Protein AF-A0A261EX40-F1 (afdb_monomer)

Radius of gyration: 42.0 Å; Cα contacts (8 Å, |Δi|>4): 299; chains: 1; bounding box: 63×67×168 Å

InterPro domains:
  IPR013783 Immunoglobulin-like fold [G3DSA:2.60.40.10] (39-157)
  IPR041033 SpaA-like, prealbumin fold domain subgroup 1 [PF17802] (41-146)

Nearest PDB structures (foldseek):
  8bdw-assembly1_H-2  TM=7.034E-01  e=6.581E-06  Lactiplantibacillus plantarum
  5z24-assembly2_B  TM=6.376E-01  e=1.831E-04  Lacticaseibacillus rhamnosus GG
  5yu5-assembly1_A  TM=6.292E-01  e=4.266E-04  Lacticaseibacillus rhamnosus GG
  5yxo-assembly1_A  TM=6.710E-01  e=9.392E-04  Lacticaseibacillus rhamnosus GG
  5z0z-assembly1_A  TM=6.394E-01  e=8.877E-04  Lacticaseibacillus rhamnosus GG

Secondary structure (DSSP, 8-state):
------------PPPPPP----------TT---------EEEEEEEEEETTT--B----EEEEEEE-SSTTPPPEEEEEEP--SSS-----SSEEEPS--STTEEEEEEEESEEEEEEEEEPPTTB------EEEEEBTTB-EEEEEEEEE-B-------------HHHHHHHHHHHHHHHHHHHHHHHHTT-

Sequence (193 aa):
MQSTALMLCISRMRRAAPFAASDGYKHDSDVNVIVDARILGTVSWQKVDAASADPLGGSEWALTYTPDSTGAASVTYTVSDADGTATCTASAEVLCDEDNTKGSFKLTGLQGGAYTLVESKAPDGYVIDKTPHAFTISAAHQTIVVGSIDNEKAVTALPLTGSAWTPRNVALLGLGLLGVSIVRFAMRHRRRR

pLDDT: mean 80.2, std 18.37, range [37.94, 98.31]

Structure (mmCIF, N/CA/C/O backbone):
data_AF-A0A261EX40-F1
#
_entry.id   AF-A0A261EX40-F1
#
loop_
_atom_site.group_PDB
_atom_site.id
_atom_site.type_symbol
_atom_site.label_atom_id
_atom_site.label_alt_id
_atom_site.label_comp_id
_atom_site.label_asym_id
_atom_site.label_entity_id
_atom_site.label_seq_id
_atom_site.pdbx_PDB_ins_code
_atom_site.Cartn_x
_atom_site.Cartn_y
_atom_site.Cartn_z
_atom_site.occupancy
_atom_site.B_iso_or_equiv
_atom_site.auth_seq_id
_atom_site.auth_comp_id
_atom_site.auth_asym_id
_atom_site.auth_atom_id
_atom_site.pdbx_PDB_model_num
ATOM 1 N N . MET A 1 1 ? -32.843 54.332 86.937 1.00 39.16 1 MET A N 1
ATOM 2 C CA . MET A 1 1 ? -33.366 52.996 86.589 1.00 39.16 1 MET A CA 1
ATOM 3 C C . MET A 1 1 ? -32.179 52.150 86.157 1.00 39.16 1 MET A C 1
ATOM 5 O O . MET A 1 1 ? -31.366 52.623 85.379 1.00 39.16 1 MET A O 1
ATOM 9 N N . GLN A 1 2 ? -32.037 51.006 86.824 1.00 37.94 2 GLN A N 1
ATOM 10 C CA . GLN A 1 2 ? -31.018 49.946 86.715 1.00 37.94 2 GLN A CA 1
ATOM 11 C C . GLN A 1 2 ? -30.714 49.547 85.255 1.00 37.94 2 GLN A C 1
ATOM 13 O O . GLN A 1 2 ? -31.569 49.743 84.404 1.00 37.94 2 GLN A O 1
ATOM 18 N N . SER A 1 3 ? -29.625 48.889 84.860 1.00 40.75 3 SER A N 1
ATOM 19 C CA . SER A 1 3 ? -28.363 48.400 85.439 1.00 40.75 3 SER A CA 1
ATOM 20 C C . SER A 1 3 ? -27.766 47.496 84.334 1.00 40.75 3 SER A C 1
ATOM 22 O O . SER A 1 3 ? -28.559 46.829 83.686 1.00 40.75 3 SER A O 1
ATOM 24 N N . THR A 1 4 ? -26.431 47.494 84.157 1.00 45.50 4 THR A N 1
ATOM 25 C CA . THR A 1 4 ? -25.521 46.367 83.770 1.00 45.50 4 THR A CA 1
ATOM 26 C C . THR A 1 4 ? -25.902 45.372 82.640 1.00 45.50 4 THR A C 1
ATOM 28 O O . THR A 1 4 ? -27.051 45.039 82.431 1.00 45.50 4 THR A O 1
ATOM 31 N N . ALA A 1 5 ? -25.016 44.699 81.900 1.00 47.47 5 ALA A N 1
ATOM 32 C CA . ALA A 1 5 ? -23.578 44.688 81.616 1.00 47.47 5 ALA A CA 1
ATOM 33 C C . ALA A 1 5 ? -23.330 43.487 80.654 1.00 47.47 5 ALA A C 1
ATOM 35 O O . ALA A 1 5 ? -24.242 42.691 80.440 1.00 47.47 5 ALA A O 1
ATOM 36 N N . LEU A 1 6 ? -22.069 43.299 80.222 1.00 40.66 6 LEU A N 1
ATOM 37 C CA . LEU A 1 6 ? -21.478 42.037 79.717 1.00 40.66 6 LEU A CA 1
ATOM 38 C C . LEU A 1 6 ? -21.963 41.548 78.328 1.00 40.66 6 LEU A C 1
ATOM 40 O O . LEU A 1 6 ? -23.103 41.733 77.947 1.00 40.66 6 LEU A O 1
ATOM 44 N N . MET A 1 7 ? -21.202 40.838 77.495 1.00 42.03 7 MET A N 1
ATOM 45 C CA . MET A 1 7 ? -19.806 40.397 77.459 1.00 42.03 7 MET A CA 1
ATOM 46 C C . MET A 1 7 ? -19.613 39.760 76.078 1.00 42.03 7 MET A C 1
ATOM 48 O O . MET A 1 7 ? -20.493 39.061 75.578 1.00 42.03 7 MET A O 1
ATOM 52 N N . LEU A 1 8 ? -18.450 39.989 75.480 1.00 46.16 8 L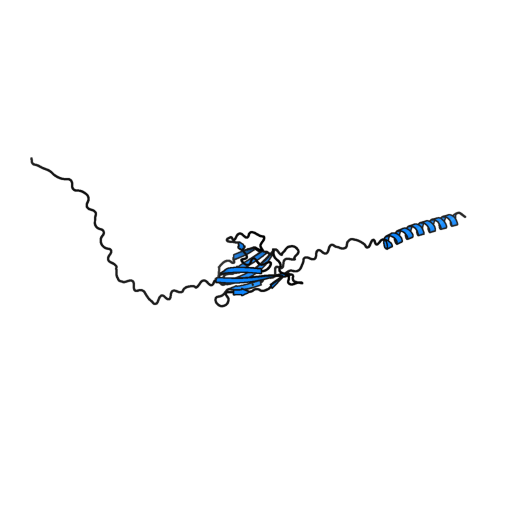EU A N 1
ATOM 53 C CA . LEU A 1 8 ? -17.939 39.293 74.303 1.00 46.16 8 LEU A CA 1
ATOM 54 C C . LEU A 1 8 ? -17.976 37.763 74.505 1.00 46.16 8 LEU A C 1
ATOM 56 O O . LEU A 1 8 ? -17.485 37.281 75.524 1.00 46.16 8 LEU A O 1
ATOM 60 N N . CYS A 1 9 ? -18.437 36.989 73.517 1.00 39.50 9 CYS A N 1
ATOM 61 C CA . CYS A 1 9 ? -17.975 35.609 73.369 1.00 39.50 9 CYS A CA 1
ATOM 62 C C . CYS A 1 9 ? -17.922 35.180 71.899 1.00 39.50 9 CYS A C 1
ATOM 64 O O . CYS A 1 9 ? -18.825 35.421 71.101 1.00 39.50 9 CYS A O 1
ATOM 66 N N . ILE A 1 10 ? -16.783 34.584 71.579 1.00 44.34 10 ILE A N 1
ATOM 67 C CA . ILE A 1 10 ? -16.222 34.292 70.269 1.00 44.34 10 ILE A CA 1
ATOM 68 C C . ILE A 1 10 ? -16.838 33.015 69.682 1.00 44.34 10 ILE A C 1
ATOM 70 O O . ILE A 1 10 ? -17.029 32.021 70.376 1.00 44.34 10 ILE A O 1
ATOM 74 N N . SER A 1 11 ? -17.109 33.083 68.376 1.00 49.41 11 SER A N 1
ATOM 75 C CA . SER A 1 11 ? -17.049 32.019 67.364 1.00 49.41 11 SER A CA 1
ATOM 76 C C . SER A 1 11 ? -17.061 30.564 67.864 1.00 49.41 11 SER A C 1
ATOM 78 O O . SER A 1 11 ? -16.050 30.029 68.320 1.00 49.41 11 SER A O 1
ATOM 80 N N . ARG A 1 12 ? -18.195 29.875 67.674 1.00 50.09 12 ARG A N 1
ATOM 81 C CA . ARG A 1 12 ? -18.290 28.411 67.773 1.00 50.09 12 ARG A CA 1
ATOM 82 C C . ARG A 1 12 ? -18.567 27.837 66.384 1.00 50.09 12 ARG A C 1
ATOM 84 O O . ARG A 1 12 ? -19.665 27.982 65.851 1.00 50.09 12 ARG A O 1
ATOM 91 N N . MET A 1 13 ? -17.553 27.187 65.811 1.00 45.94 13 MET A N 1
ATOM 92 C CA . MET A 1 13 ? -17.661 26.328 64.629 1.00 45.94 13 MET A CA 1
ATOM 93 C C . MET A 1 13 ? -18.819 25.339 64.808 1.00 45.94 13 MET A C 1
ATOM 95 O O . MET A 1 13 ? -18.854 24.573 65.775 1.00 45.94 13 MET A O 1
ATOM 99 N N . ARG A 1 14 ? -19.774 25.341 63.872 1.00 53.66 14 ARG A N 1
ATOM 100 C CA . ARG A 1 14 ? -20.779 24.278 63.783 1.00 53.66 14 ARG A CA 1
ATOM 101 C C . ARG A 1 14 ? -20.078 23.011 63.292 1.00 53.66 14 ARG A C 1
ATOM 103 O O . ARG A 1 14 ? -19.552 22.984 62.185 1.00 53.66 14 ARG A O 1
ATOM 110 N N . ARG A 1 15 ? -20.060 21.979 64.140 1.00 49.78 15 ARG A N 1
ATOM 111 C CA . ARG A 1 15 ? -19.696 20.604 63.774 1.00 49.78 15 ARG A CA 1
ATOM 112 C C . ARG A 1 15 ? -20.503 20.175 62.547 1.00 49.78 15 ARG A C 1
ATOM 114 O O . ARG A 1 15 ? -21.730 20.253 62.576 1.00 49.78 15 ARG A O 1
ATOM 121 N N . ALA A 1 16 ? -19.818 19.692 61.514 1.00 48.28 16 ALA A N 1
ATOM 122 C CA . ALA A 1 16 ? -20.430 18.875 60.477 1.00 48.28 16 ALA A CA 1
ATOM 123 C C . ALA A 1 16 ? -20.985 17.595 61.123 1.00 48.28 16 ALA A C 1
ATOM 125 O O . ALA A 1 16 ? -20.314 16.967 61.946 1.00 48.28 16 ALA A O 1
ATOM 126 N N . ALA A 1 17 ? -22.224 17.244 60.788 1.00 53.12 17 ALA A N 1
ATOM 127 C CA . ALA A 1 17 ? -22.795 15.952 61.138 1.00 53.12 17 ALA A CA 1
ATOM 128 C C . ALA A 1 17 ? -22.014 14.835 60.415 1.00 53.12 17 ALA A C 1
ATOM 130 O O . ALA A 1 17 ? -21.597 15.044 59.273 1.00 53.12 17 ALA A O 1
ATOM 131 N N . PRO A 1 18 ? -21.811 13.659 61.032 1.00 46.03 18 PRO A N 1
ATOM 132 C CA . PRO A 1 18 ? -21.286 12.510 60.311 1.00 46.03 18 PRO A CA 1
ATOM 133 C C . PRO A 1 18 ? -22.301 12.090 59.241 1.00 46.03 18 PRO A C 1
ATOM 135 O O . PRO A 1 18 ? -23.465 11.828 59.544 1.00 46.03 18 PRO A O 1
ATOM 138 N N . PHE A 1 19 ? -21.858 12.057 57.984 1.00 49.19 19 PHE A N 1
ATOM 139 C 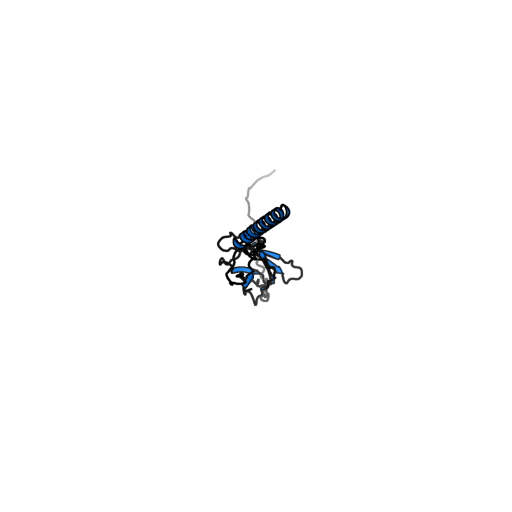CA . PHE A 1 19 ? -22.581 11.437 56.879 1.00 49.19 19 PHE A CA 1
ATOM 140 C C . PHE A 1 19 ? -22.704 9.944 57.197 1.00 49.19 19 PHE A C 1
ATOM 142 O O . PHE A 1 19 ? -21.734 9.195 57.099 1.00 49.19 19 PHE A O 1
ATOM 149 N N . ALA A 1 20 ? -23.877 9.537 57.678 1.00 44.97 20 ALA A N 1
ATOM 150 C 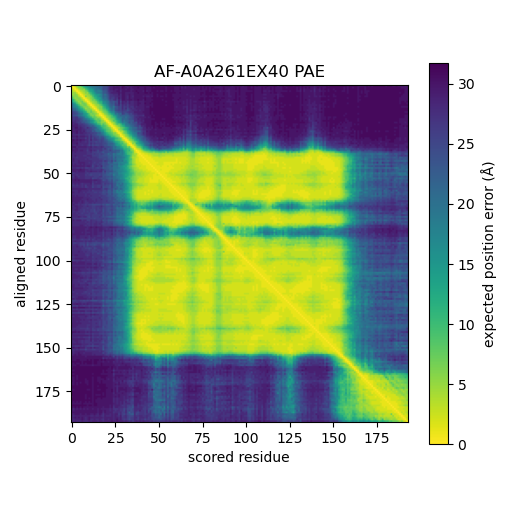CA . ALA A 1 20 ? -24.203 8.137 57.872 1.00 44.97 20 ALA A CA 1
ATOM 151 C C . ALA A 1 20 ? -24.180 7.455 56.501 1.00 44.97 20 ALA A C 1
ATOM 153 O O . ALA A 1 20 ? -24.949 7.817 55.609 1.00 44.97 20 ALA A O 1
ATOM 154 N N . ALA A 1 21 ? -23.270 6.496 56.336 1.00 47.22 21 ALA A N 1
ATOM 155 C CA . ALA A 1 21 ? -23.259 5.599 55.195 1.00 47.22 21 ALA A CA 1
ATOM 156 C C . ALA A 1 21 ? -24.625 4.905 55.126 1.00 47.22 21 ALA A C 1
ATOM 158 O O . ALA A 1 21 ? -24.992 4.154 56.030 1.00 47.22 21 ALA A O 1
ATOM 159 N N . SER A 1 22 ? -25.397 5.202 54.080 1.00 51.50 22 SER A N 1
ATOM 160 C CA . SER A 1 22 ? -26.559 4.387 53.746 1.00 51.50 22 SER A CA 1
ATOM 161 C C . SER A 1 22 ? -26.036 3.099 53.125 1.00 51.50 22 SER A C 1
ATOM 163 O O . SER A 1 22 ? -25.620 3.045 51.970 1.00 51.50 22 SER A O 1
ATOM 165 N N . ASP A 1 23 ? -25.971 2.085 53.974 1.00 53.97 23 ASP A N 1
ATOM 166 C CA . ASP A 1 23 ? -25.733 0.701 53.611 1.00 53.97 23 ASP A CA 1
ATOM 167 C C . ASP A 1 23 ? -26.907 0.237 52.738 1.00 53.97 23 ASP A C 1
ATOM 169 O O . ASP A 1 23 ? -28.062 0.250 53.175 1.00 53.97 23 ASP A O 1
ATOM 173 N N . GLY A 1 24 ? -26.645 -0.068 51.464 1.00 51.69 24 GLY A N 1
ATOM 174 C CA . GLY A 1 24 ? -27.722 -0.463 50.555 1.00 51.69 24 GLY A CA 1
ATOM 175 C C . GLY A 1 24 ? -27.460 -0.448 49.051 1.00 51.69 24 GLY A C 1
ATOM 176 O O . GLY A 1 24 ? -28.380 -0.812 48.314 1.00 51.69 24 GLY A O 1
ATOM 177 N N . TYR A 1 25 ? -26.267 -0.095 48.554 1.00 44.47 25 TYR A N 1
ATOM 178 C CA . TYR A 1 25 ? -25.948 -0.384 47.150 1.00 44.47 25 TYR A CA 1
ATOM 179 C C . TYR A 1 25 ? -25.602 -1.867 47.026 1.00 44.47 25 TYR A C 1
ATOM 181 O O . TYR A 1 25 ? -24.478 -2.291 47.287 1.00 44.47 25 TYR A O 1
ATOM 189 N N . LYS A 1 26 ? -26.614 -2.672 46.687 1.00 47.06 26 LYS A N 1
ATOM 190 C CA . LYS A 1 26 ? -26.405 -4.054 46.264 1.00 47.06 26 LYS A CA 1
ATOM 191 C C . LYS A 1 26 ? -25.498 -3.992 45.043 1.00 47.06 26 LYS A C 1
ATOM 193 O O . LYS A 1 26 ? -25.906 -3.467 44.010 1.00 47.06 26 LYS A O 1
ATOM 198 N N . HIS A 1 27 ? -24.271 -4.479 45.189 1.00 48.50 27 HIS A N 1
ATOM 199 C CA . HIS A 1 27 ? -23.440 -4.803 44.045 1.00 48.50 27 HIS A CA 1
ATOM 200 C C . HIS A 1 27 ? -24.176 -5.940 43.342 1.00 48.50 27 HIS A C 1
ATOM 202 O O . HIS A 1 27 ? -24.123 -7.085 43.784 1.00 48.50 27 HIS A O 1
ATOM 208 N N . ASP A 1 28 ? -24.975 -5.590 42.340 1.00 58.94 28 ASP A N 1
ATOM 209 C CA . ASP A 1 28 ? -25.527 -6.567 41.424 1.00 58.94 28 ASP A CA 1
ATOM 210 C C . ASP A 1 28 ? -24.326 -7.199 40.718 1.00 58.94 28 ASP A C 1
ATOM 212 O O . ASP A 1 28 ? -23.679 -6.587 39.865 1.00 58.94 28 ASP A O 1
ATOM 216 N N . SER A 1 29 ? -23.929 -8.376 41.197 1.00 57.72 29 SER A N 1
ATOM 217 C CA . SER A 1 29 ? -22.836 -9.173 40.645 1.00 57.72 29 SER A CA 1
ATOM 218 C C . SER A 1 29 ? -23.178 -9.742 39.266 1.00 57.72 29 SER A C 1
ATOM 220 O O . SER A 1 29 ? -22.326 -10.387 38.662 1.00 57.72 29 SER A O 1
ATOM 222 N N . ASP A 1 30 ? -24.380 -9.453 38.759 1.00 58.91 30 ASP A N 1
ATOM 223 C CA . ASP A 1 30 ? -24.860 -9.875 37.449 1.00 58.91 30 ASP A CA 1
ATOM 224 C C . ASP A 1 30 ? -24.764 -8.752 36.400 1.00 58.91 30 ASP A C 1
ATOM 226 O O . ASP A 1 30 ? -25.222 -8.913 35.265 1.00 58.91 30 ASP A O 1
ATOM 230 N N . VAL A 1 31 ? -24.094 -7.630 36.709 1.00 58.19 31 VAL A N 1
ATOM 231 C CA . VAL A 1 31 ? -23.588 -6.744 35.653 1.00 58.19 31 VAL A CA 1
ATOM 232 C C . VAL A 1 31 ? -22.392 -7.435 35.018 1.00 58.19 31 VAL A C 1
ATOM 234 O O . VAL A 1 31 ? -21.236 -7.222 35.388 1.00 58.19 31 VAL A O 1
ATOM 237 N N . ASN A 1 32 ? -22.687 -8.278 34.034 1.00 51.00 32 ASN A N 1
ATOM 238 C CA . ASN A 1 32 ? -21.718 -8.702 33.047 1.00 51.00 32 ASN A CA 1
ATOM 239 C C . ASN A 1 32 ? -21.240 -7.415 32.366 1.00 51.00 32 ASN A C 1
ATOM 241 O O . ASN A 1 32 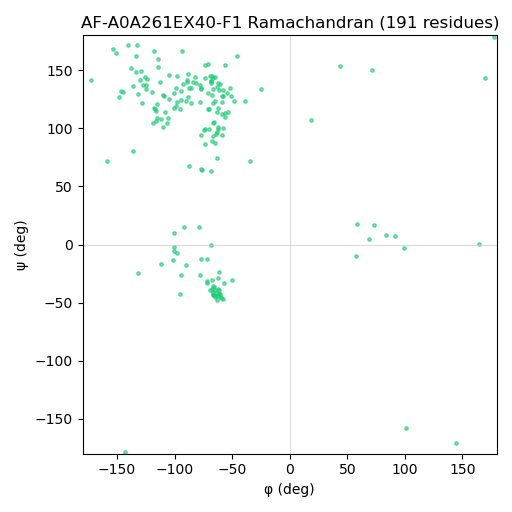? -21.922 -6.876 31.494 1.00 51.00 32 ASN A O 1
ATOM 245 N N . VAL A 1 33 ? -20.131 -6.847 32.848 1.00 53.53 33 VAL A N 1
ATOM 246 C CA . VAL A 1 33 ? -19.466 -5.726 32.194 1.00 53.53 33 VAL A CA 1
ATOM 247 C C . VAL A 1 33 ? -19.141 -6.240 30.803 1.00 53.53 33 VAL A C 1
ATOM 249 O O . VAL A 1 33 ? -18.209 -7.024 30.629 1.00 53.53 33 VAL A O 1
ATOM 252 N N . ILE A 1 34 ? -19.955 -5.861 29.819 1.00 50.59 34 ILE A N 1
ATOM 253 C CA . ILE A 1 34 ? -19.634 -6.071 28.418 1.00 50.59 34 ILE A CA 1
ATOM 254 C C . ILE A 1 34 ? -18.443 -5.151 28.183 1.00 50.59 34 ILE A C 1
ATOM 256 O O . ILE A 1 34 ? -18.589 -3.966 27.894 1.00 50.59 34 ILE A O 1
ATOM 260 N N . VAL A 1 35 ? -17.245 -5.682 28.418 1.00 49.41 35 VAL A N 1
ATOM 261 C CA . VAL A 1 35 ? -16.030 -5.123 27.859 1.00 49.41 35 VAL A CA 1
ATOM 262 C C . VAL A 1 35 ? -16.196 -5.274 26.359 1.00 49.41 35 VAL A C 1
ATOM 26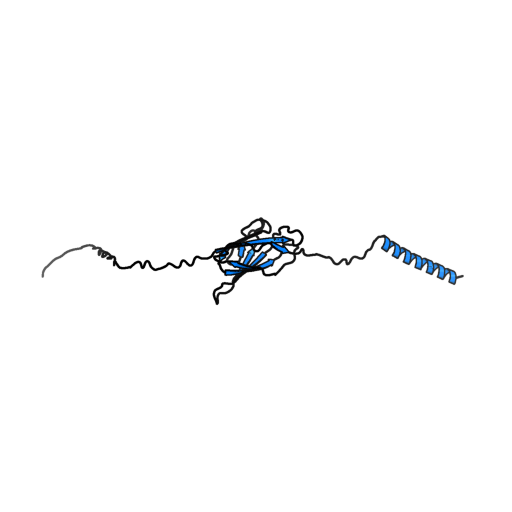4 O O . VAL A 1 35 ? -15.992 -6.350 25.803 1.00 49.41 35 VAL A O 1
ATOM 267 N N . ASP A 1 36 ? -16.650 -4.208 25.709 1.00 53.81 36 ASP A N 1
ATOM 268 C CA . ASP A 1 36 ? -16.492 -4.078 24.271 1.00 53.81 36 ASP A CA 1
ATOM 269 C C . ASP A 1 36 ? -14.984 -3.984 24.026 1.00 53.81 36 ASP A C 1
ATOM 271 O O . ASP A 1 36 ? -14.356 -2.927 24.143 1.00 53.81 36 ASP A O 1
ATOM 275 N N . ALA A 1 37 ? -14.355 -5.151 23.895 1.00 66.44 37 ALA A N 1
ATOM 276 C CA . ALA A 1 37 ? -12.928 -5.267 23.712 1.00 66.44 37 ALA A CA 1
ATOM 277 C C . ALA A 1 37 ? -12.618 -4.646 22.356 1.00 66.44 37 ALA A C 1
ATOM 279 O O . ALA A 1 37 ? -12.913 -5.232 21.315 1.00 66.44 37 ALA A O 1
ATOM 280 N N . ARG A 1 38 ? -12.042 -3.441 22.370 1.00 76.38 38 ARG A N 1
ATOM 281 C CA . ARG A 1 38 ? -11.639 -2.753 21.148 1.00 76.38 38 ARG A CA 1
ATOM 282 C C . ARG A 1 38 ? -10.695 -3.664 20.369 1.00 76.38 38 ARG A C 1
ATOM 284 O O . ARG A 1 38 ? -9.564 -3.898 20.790 1.00 76.38 38 ARG A O 1
ATOM 291 N N . ILE A 1 39 ? -11.176 -4.174 19.240 1.00 87.69 39 ILE A N 1
ATOM 292 C CA . ILE A 1 39 ? -10.379 -4.987 18.327 1.00 87.69 39 ILE A CA 1
ATOM 293 C C . ILE A 1 39 ? -9.369 -4.040 17.685 1.00 87.69 39 ILE A C 1
ATOM 295 O O . ILE A 1 39 ? -9.754 -3.082 17.012 1.00 87.69 39 ILE A O 1
ATOM 299 N N . LEU A 1 40 ? -8.087 -4.289 17.943 1.00 92.81 40 LEU A N 1
ATOM 300 C CA . LEU A 1 40 ? -6.981 -3.600 17.296 1.00 92.81 40 LEU A CA 1
ATOM 301 C C . LEU A 1 40 ? -6.237 -4.592 16.415 1.00 92.81 40 LEU A C 1
ATOM 303 O O . LEU A 1 40 ? -6.047 -5.746 16.799 1.00 92.81 40 LEU A O 1
ATOM 307 N N . GLY A 1 41 ? -5.822 -4.135 15.243 1.00 95.12 41 GLY A N 1
ATOM 308 C CA . GLY A 1 41 ? -5.090 -4.946 14.294 1.00 95.12 41 GLY A CA 1
ATOM 309 C C . GLY A 1 41 ? -3.861 -4.262 13.726 1.00 95.12 41 GLY A C 1
ATOM 310 O O . GLY A 1 41 ? -3.603 -3.072 13.924 1.00 95.12 41 GLY A O 1
ATOM 311 N N . THR A 1 42 ? -3.118 -5.082 13.003 1.00 97.06 42 THR A N 1
ATOM 312 C CA . THR A 1 42 ? -1.883 -4.757 12.311 1.00 97.06 42 THR A CA 1
ATOM 313 C C . THR A 1 42 ? -2.026 -5.208 10.869 1.00 97.06 42 THR A C 1
ATOM 315 O O . THR A 1 42 ? -2.509 -6.314 10.614 1.00 97.06 42 THR A O 1
ATOM 318 N N . VAL A 1 43 ? -1.573 -4.381 9.935 1.00 98.00 43 VAL A N 1
ATOM 319 C CA . VAL A 1 43 ? -1.481 -4.735 8.517 1.00 98.00 43 VAL A CA 1
ATOM 320 C C . VAL A 1 43 ? -0.054 -4.542 8.024 1.00 98.00 43 VAL A C 1
ATOM 322 O O . VAL A 1 43 ? 0.619 -3.593 8.431 1.00 98.00 43 VAL A O 1
ATOM 325 N N . SER A 1 44 ? 0.403 -5.443 7.157 1.00 97.50 44 SER A N 1
ATOM 326 C CA . SER A 1 44 ? 1.670 -5.312 6.445 1.00 97.50 44 SER A CA 1
ATOM 327 C C . SER A 1 44 ? 1.567 -5.715 4.976 1.00 97.50 44 SER A C 1
ATOM 329 O O . SER A 1 44 ? 0.737 -6.546 4.587 1.00 97.50 44 SER A O 1
ATOM 331 N N . TRP A 1 45 ? 2.421 -5.109 4.156 1.00 97.88 45 TRP A N 1
ATOM 332 C CA . TRP A 1 45 ? 2.555 -5.396 2.728 1.00 97.88 45 TRP A CA 1
ATOM 333 C C . TRP A 1 45 ? 3.967 -5.067 2.244 1.00 97.88 45 TRP A C 1
ATOM 335 O O . TRP A 1 45 ? 4.752 -4.453 2.967 1.00 97.88 45 TRP A O 1
ATOM 345 N N . GLN A 1 46 ? 4.294 -5.505 1.030 1.00 96.31 46 GLN A N 1
ATOM 346 C CA . GLN A 1 46 ? 5.559 -5.185 0.374 1.00 96.31 46 GLN A CA 1
ATOM 347 C C . GLN A 1 46 ? 5.308 -4.552 -0.988 1.00 96.31 46 GLN A C 1
ATOM 349 O O . GLN A 1 46 ? 4.475 -5.031 -1.752 1.00 96.31 46 GLN A O 1
ATOM 354 N N . LYS A 1 47 ? 6.053 -3.502 -1.312 1.00 95.56 47 LYS A N 1
ATOM 355 C CA . LYS A 1 47 ? 6.110 -2.901 -2.637 1.00 95.56 47 LYS A CA 1
ATOM 356 C C . LYS A 1 47 ? 7.335 -3.432 -3.374 1.00 95.56 47 LYS A C 1
ATOM 358 O O . LYS A 1 47 ? 8.463 -3.255 -2.911 1.00 95.56 47 LYS A O 1
ATOM 363 N N . VAL A 1 48 ? 7.119 -4.044 -4.536 1.00 96.94 48 VAL A N 1
ATOM 364 C CA . VAL A 1 48 ? 8.203 -4.624 -5.343 1.00 96.94 48 VAL A CA 1
ATOM 365 C C . VAL A 1 48 ? 8.102 -4.250 -6.823 1.00 96.94 48 VAL A C 1
ATOM 367 O O . VAL A 1 48 ? 7.068 -3.769 -7.299 1.00 96.94 48 VAL A O 1
ATOM 370 N N . ASP A 1 49 ? 9.212 -4.425 -7.536 1.00 96.69 49 ASP A N 1
ATOM 371 C CA . ASP A 1 49 ? 9.284 -4.391 -8.996 1.00 96.69 49 ASP A CA 1
ATOM 372 C C . ASP A 1 49 ? 8.617 -5.638 -9.587 1.00 96.69 49 ASP A C 1
ATOM 374 O O . ASP A 1 49 ? 8.937 -6.757 -9.187 1.00 96.69 49 ASP A O 1
ATOM 378 N N . ALA A 1 50 ? 7.725 -5.455 -10.564 1.00 95.81 50 ALA A N 1
ATOM 379 C CA . ALA A 1 50 ? 6.973 -6.555 -11.173 1.00 95.81 50 ALA A CA 1
ATOM 380 C C . ALA A 1 50 ? 7.857 -7.601 -11.881 1.00 95.81 50 ALA A C 1
ATOM 382 O O . ALA A 1 50 ? 7.488 -8.771 -11.979 1.00 95.81 50 ALA A O 1
ATOM 383 N N . ALA A 1 51 ? 9.026 -7.201 -12.391 1.00 94.62 51 ALA A N 1
ATOM 384 C CA . ALA A 1 51 ? 9.899 -8.069 -13.171 1.00 94.62 51 ALA A CA 1
ATOM 385 C C . ALA A 1 51 ? 10.996 -8.730 -12.325 1.00 94.62 51 ALA A C 1
ATOM 387 O O . ALA A 1 51 ? 11.299 -9.907 -12.532 1.00 94.62 51 ALA A O 1
ATOM 388 N N . SER A 1 52 ? 11.626 -7.984 -11.415 1.00 94.75 52 SER A N 1
ATOM 389 C CA . SER A 1 52 ? 12.747 -8.470 -10.603 1.00 94.75 52 SER A CA 1
ATOM 390 C C . SER A 1 52 ? 12.371 -8.867 -9.179 1.00 94.75 52 SER A C 1
ATOM 392 O O . SER A 1 52 ? 13.179 -9.523 -8.525 1.00 94.75 52 SER A O 1
ATOM 394 N N . ALA A 1 53 ? 11.174 -8.505 -8.704 1.00 95.50 53 ALA A N 1
ATOM 395 C CA . ALA A 1 53 ? 10.760 -8.615 -7.303 1.00 95.50 53 ALA A CA 1
ATOM 396 C C . ALA A 1 53 ? 11.666 -7.843 -6.319 1.00 95.50 53 ALA A C 1
ATOM 398 O O . ALA A 1 53 ? 11.635 -8.089 -5.112 1.00 95.50 53 ALA A O 1
ATOM 399 N N . ASP A 1 54 ? 12.466 -6.891 -6.816 1.00 95.19 54 ASP A N 1
ATOM 400 C CA . ASP A 1 54 ? 13.282 -6.030 -5.962 1.00 95.19 54 ASP A CA 1
ATOM 401 C C . ASP A 1 54 ? 12.384 -5.077 -5.154 1.00 95.19 54 ASP A C 1
ATOM 403 O O . ASP A 1 54 ? 11.431 -4.523 -5.709 1.00 95.19 54 ASP A O 1
ATOM 407 N N . PRO A 1 55 ? 12.690 -4.813 -3.871 1.00 94.75 55 PRO A N 1
ATOM 408 C CA . PRO A 1 55 ? 11.893 -3.916 -3.047 1.00 94.75 55 PRO A CA 1
ATOM 409 C C . PRO A 1 55 ? 11.996 -2.457 -3.509 1.00 94.75 55 PRO A C 1
ATOM 411 O O . PRO A 1 55 ? 13.085 -1.944 -3.815 1.00 94.75 55 PRO A O 1
ATOM 414 N N . LEU A 1 56 ? 10.857 -1.763 -3.491 1.00 93.62 56 LEU A N 1
ATOM 415 C CA . LEU A 1 56 ? 10.714 -0.375 -3.924 1.00 93.62 56 LEU A CA 1
ATOM 416 C C . LEU A 1 56 ? 10.257 0.513 -2.766 1.00 93.62 56 LEU A C 1
ATOM 418 O O . LEU A 1 56 ? 9.156 0.341 -2.262 1.00 93.62 56 LEU A O 1
ATOM 422 N N . GLY A 1 57 ? 11.086 1.483 -2.388 1.00 92.06 57 GLY A N 1
ATOM 423 C CA . GLY A 1 57 ? 10.700 2.567 -1.481 1.00 92.06 57 GLY A CA 1
ATOM 424 C C . GLY A 1 57 ? 10.228 3.803 -2.250 1.00 92.06 57 GLY A C 1
ATOM 425 O O . GLY A 1 57 ? 10.448 3.921 -3.459 1.00 92.06 57 GLY A O 1
ATOM 426 N N . GLY A 1 58 ? 9.606 4.738 -1.543 1.00 90.19 58 GLY A N 1
ATOM 427 C CA . GLY A 1 58 ? 9.096 6.009 -2.053 1.00 90.19 58 GLY A CA 1
ATOM 428 C C . GLY A 1 58 ? 7.638 5.991 -2.524 1.00 90.19 58 GLY A C 1
ATOM 429 O O . GLY A 1 58 ? 7.193 6.986 -3.098 1.00 90.19 58 GLY A O 1
ATOM 430 N N . SER A 1 59 ? 6.894 4.899 -2.309 1.00 93.62 59 SER A N 1
ATOM 431 C CA . SER A 1 59 ? 5.453 4.839 -2.619 1.00 93.62 59 SER A CA 1
ATOM 432 C C . SER A 1 59 ? 4.605 5.454 -1.503 1.00 93.62 59 SER A C 1
ATOM 434 O O . SER A 1 59 ? 4.898 5.241 -0.333 1.00 93.62 59 SER A O 1
ATOM 436 N N . GLU A 1 60 ? 3.506 6.129 -1.837 1.00 94.56 60 GLU A N 1
ATOM 437 C CA . GLU A 1 60 ? 2.493 6.550 -0.855 1.00 94.56 60 GLU A CA 1
ATOM 438 C C . GLU A 1 60 ? 1.173 5.822 -1.118 1.00 94.56 60 GLU A C 1
ATOM 440 O O . GLU A 1 60 ? 0.861 5.453 -2.257 1.00 94.56 60 GLU A O 1
ATOM 445 N N . TRP A 1 61 ? 0.380 5.639 -0.061 1.00 97.12 61 TRP A N 1
ATOM 446 C CA . TRP A 1 61 ? -0.867 4.880 -0.134 1.00 97.12 61 TRP A CA 1
ATOM 447 C C . TRP A 1 61 ? -2.048 5.644 0.450 1.00 97.12 61 TRP A C 1
ATOM 449 O O . TRP A 1 61 ? -1.912 6.410 1.398 1.00 97.12 61 TRP A O 1
ATOM 459 N N . ALA A 1 62 ? -3.234 5.397 -0.089 1.00 97.38 62 ALA A N 1
ATOM 460 C CA . ALA A 1 62 ? -4.502 5.780 0.507 1.00 97.38 62 ALA A CA 1
ATOM 461 C C . ALA A 1 62 ? -5.118 4.555 1.194 1.00 97.38 62 ALA A C 1
ATOM 463 O O . ALA A 1 62 ? -5.451 3.566 0.538 1.00 97.38 62 ALA A O 1
ATOM 464 N N . LEU A 1 63 ? -5.293 4.629 2.513 1.00 97.81 63 LEU A N 1
ATOM 465 C CA . LEU A 1 63 ? -5.959 3.606 3.312 1.00 97.81 63 LEU A CA 1
ATOM 466 C C . LEU A 1 63 ? -7.345 4.108 3.716 1.00 97.81 63 LEU A C 1
ATOM 468 O O . LEU A 1 63 ? -7.476 4.996 4.553 1.00 97.81 63 LEU A O 1
ATOM 472 N N . THR A 1 64 ? -8.391 3.535 3.130 1.00 97.50 64 THR A N 1
ATOM 473 C CA . THR A 1 64 ? -9.779 3.893 3.442 1.00 97.50 64 THR A CA 1
ATOM 474 C C . THR A 1 64 ? -10.371 2.896 4.423 1.00 97.50 64 THR A C 1
ATOM 476 O O . THR A 1 64 ? -10.465 1.714 4.110 1.00 97.50 64 THR A O 1
ATOM 479 N N . TYR A 1 65 ? -10.773 3.379 5.595 1.00 95.38 65 TYR A N 1
ATOM 480 C CA . TYR A 1 65 ? -11.541 2.652 6.598 1.00 95.38 65 TYR A CA 1
ATOM 481 C C . TYR A 1 65 ? -13.039 2.814 6.334 1.00 95.38 65 TYR A C 1
ATOM 483 O O . TYR A 1 65 ? -13.544 3.939 6.255 1.00 95.38 65 TYR A O 1
ATOM 491 N N . THR A 1 66 ? -13.752 1.695 6.252 1.00 92.50 66 THR A N 1
ATOM 492 C CA . THR A 1 66 ? -15.210 1.644 6.154 1.00 92.50 66 THR A CA 1
ATOM 493 C C . THR A 1 66 ? -15.761 0.955 7.406 1.00 92.50 66 THR A C 1
ATOM 495 O O . THR A 1 66 ? -15.615 -0.260 7.547 1.00 92.50 66 THR A O 1
ATOM 498 N N . PRO A 1 67 ? -16.366 1.712 8.336 1.00 84.06 67 PRO A N 1
ATOM 499 C CA . PRO A 1 67 ? -16.960 1.145 9.540 1.00 84.06 67 PRO A CA 1
ATOM 500 C C . PRO A 1 67 ? -18.178 0.270 9.214 1.00 84.06 67 PRO A C 1
ATOM 502 O O . PRO A 1 67 ? -18.993 0.618 8.361 1.00 84.06 67 PRO A O 1
ATOM 505 N N . ASP A 1 68 ? -18.342 -0.824 9.960 1.00 76.31 68 ASP A N 1
ATOM 506 C CA . ASP A 1 68 ? -19.477 -1.751 9.811 1.00 76.31 68 ASP A CA 1
ATOM 507 C C . ASP A 1 68 ? -20.805 -1.160 10.327 1.00 76.31 68 ASP A C 1
ATOM 509 O O . ASP A 1 68 ? -21.887 -1.702 10.086 1.00 76.31 68 ASP A O 1
ATOM 513 N N . SER A 1 69 ? -20.752 -0.047 11.064 1.00 74.81 69 SER A N 1
ATOM 514 C CA . SER A 1 69 ? -21.934 0.593 11.628 1.00 74.81 69 SER A CA 1
ATOM 515 C C . SER A 1 69 ? -22.693 1.406 10.579 1.00 74.81 69 SER A C 1
ATOM 517 O O . SER A 1 69 ? -22.187 2.347 9.965 1.00 74.81 69 SER A O 1
ATOM 519 N N . THR A 1 70 ? -23.968 1.060 10.405 1.00 69.56 70 THR A N 1
ATOM 520 C CA . THR A 1 70 ? -24.887 1.745 9.491 1.00 69.56 70 THR A CA 1
ATOM 521 C C . THR A 1 70 ? -24.920 3.254 9.773 1.00 69.56 70 THR A C 1
ATOM 523 O O . THR A 1 70 ? -25.392 3.680 10.826 1.00 69.56 70 THR A O 1
ATOM 526 N N . GLY A 1 71 ? -24.441 4.064 8.823 1.00 73.06 71 GLY A N 1
ATOM 527 C CA . GLY A 1 71 ? -24.458 5.532 8.892 1.00 73.06 71 GLY A CA 1
ATOM 528 C C . GLY A 1 71 ? -23.150 6.197 9.335 1.00 73.06 71 GLY A C 1
ATOM 529 O O . GLY A 1 71 ? -23.077 7.426 9.320 1.00 73.06 71 GLY A O 1
ATOM 530 N N . ALA A 1 72 ? -22.113 5.433 9.692 1.00 80.62 72 ALA A N 1
ATOM 531 C CA . ALA A 1 72 ? -20.791 5.997 9.942 1.00 80.62 72 ALA A CA 1
ATOM 532 C C . ALA A 1 72 ? -20.060 6.308 8.621 1.00 80.62 72 ALA A C 1
ATOM 534 O O . ALA A 1 72 ? -20.110 5.543 7.657 1.00 80.62 72 ALA A O 1
ATOM 535 N N . ALA A 1 73 ? -19.404 7.469 8.564 1.00 87.00 73 ALA A N 1
ATOM 536 C CA . ALA A 1 73 ? -18.663 7.899 7.384 1.00 87.00 73 ALA A CA 1
ATOM 537 C C . ALA A 1 73 ? -17.360 7.102 7.232 1.00 87.00 73 ALA A C 1
ATOM 539 O O . ALA A 1 73 ? -16.692 6.800 8.222 1.00 87.00 73 ALA A O 1
ATOM 540 N N . SER A 1 74 ? -16.983 6.797 5.987 1.00 91.94 74 SER A N 1
ATOM 541 C CA . SER A 1 74 ? -15.649 6.265 5.699 1.00 91.94 74 SER A CA 1
ATOM 542 C C . SER A 1 74 ? -14.589 7.342 5.932 1.00 91.94 74 SER A C 1
ATOM 544 O O . SER A 1 74 ? -14.825 8.521 5.663 1.00 91.94 74 SER A O 1
ATOM 546 N N . VAL A 1 75 ? -13.424 6.926 6.421 1.00 94.12 75 VAL A N 1
ATOM 547 C CA . VAL A 1 75 ? -12.277 7.804 6.685 1.00 94.12 75 VAL A CA 1
ATOM 548 C C . VAL A 1 75 ? -11.115 7.334 5.826 1.00 94.12 75 VAL A C 1
ATOM 550 O O . VAL A 1 75 ? -10.803 6.147 5.822 1.00 94.12 75 VAL A O 1
ATOM 553 N N . THR A 1 76 ? -10.465 8.247 5.111 1.00 96.31 76 THR A N 1
ATOM 554 C CA . THR A 1 76 ? -9.276 7.934 4.313 1.00 96.31 76 THR A CA 1
ATOM 555 C C . THR A 1 76 ? -8.047 8.545 4.963 1.00 96.31 76 THR A C 1
ATOM 557 O O . THR A 1 76 ? -8.024 9.739 5.251 1.00 96.31 76 THR A O 1
ATOM 560 N N . TYR A 1 77 ? -7.032 7.713 5.167 1.00 96.19 77 TYR A N 1
ATOM 561 C CA . TYR A 1 77 ? -5.713 8.096 5.644 1.00 96.19 77 TYR A CA 1
ATOM 562 C C . TYR A 1 77 ? -4.713 8.073 4.491 1.00 96.19 77 TYR A C 1
ATOM 564 O O . TYR A 1 77 ? -4.777 7.195 3.627 1.00 96.19 77 TYR A O 1
ATOM 572 N N . THR A 1 78 ? -3.750 8.986 4.521 1.00 95.94 78 THR A N 1
ATOM 573 C CA . THR A 1 78 ? -2.545 8.904 3.695 1.00 95.94 78 THR A CA 1
ATOM 574 C C . THR A 1 78 ? -1.476 8.150 4.472 1.00 95.94 78 THR A C 1
ATOM 576 O O . THR A 1 78 ? -1.121 8.544 5.580 1.00 95.94 78 THR A O 1
ATOM 579 N N . VAL A 1 79 ? -0.950 7.075 3.901 1.00 95.06 79 VAL A N 1
ATOM 580 C CA . VAL A 1 79 ? 0.189 6.344 4.449 1.00 95.06 79 VAL A CA 1
ATOM 581 C C . VAL A 1 79 ? 1.452 6.850 3.771 1.00 95.06 79 VAL A C 1
ATOM 583 O O . VAL A 1 79 ? 1.606 6.707 2.555 1.00 95.06 79 VAL A O 1
ATOM 586 N N . SER A 1 80 ? 2.335 7.452 4.562 1.00 91.62 80 SER A N 1
ATOM 587 C CA . SER A 1 80 ? 3.640 7.921 4.103 1.00 91.62 80 SER A CA 1
ATOM 588 C C . SER A 1 80 ? 4.696 6.858 4.367 1.00 91.62 80 SER A C 1
ATOM 590 O O . SER A 1 80 ? 4.812 6.363 5.489 1.00 91.62 80 SER A O 1
ATOM 592 N N . ASP A 1 81 ? 5.498 6.578 3.345 1.00 87.75 81 ASP A N 1
ATOM 593 C CA . ASP A 1 81 ? 6.702 5.762 3.462 1.00 87.75 81 ASP A CA 1
ATOM 594 C C . ASP A 1 81 ? 7.753 6.481 4.319 1.00 87.75 81 ASP A C 1
ATOM 596 O O . ASP A 1 81 ? 7.985 7.687 4.163 1.00 87.75 81 ASP A O 1
ATOM 600 N N . ALA A 1 82 ? 8.345 5.743 5.254 1.00 74.19 82 ALA A N 1
ATOM 601 C CA . ALA A 1 82 ? 9.368 6.233 6.162 1.00 74.19 82 ALA A CA 1
ATOM 602 C C . ALA A 1 82 ? 10.804 5.840 5.747 1.00 74.19 82 ALA A C 1
ATOM 604 O O . ALA A 1 82 ? 11.721 6.307 6.416 1.00 74.19 82 ALA A O 1
ATOM 605 N N . ASP A 1 83 ? 11.005 5.079 4.651 1.00 65.56 83 ASP A N 1
ATOM 606 C CA . ASP A 1 83 ? 12.234 4.391 4.172 1.00 65.56 83 ASP A CA 1
ATOM 607 C C . ASP A 1 83 ? 13.585 5.095 4.439 1.00 65.56 83 ASP A C 1
ATOM 609 O O . ASP A 1 83 ? 14.230 5.662 3.548 1.00 65.56 83 ASP A O 1
ATOM 613 N N . GLY A 1 84 ? 14.011 5.103 5.705 1.00 56.81 84 GLY A N 1
ATOM 614 C CA . GLY A 1 84 ? 15.281 5.586 6.255 1.00 56.81 84 GLY A CA 1
ATOM 615 C C . GLY A 1 84 ? 15.654 7.049 5.993 1.00 56.81 84 GLY A C 1
ATOM 616 O O . GLY A 1 84 ? 16.618 7.542 6.579 1.00 56.81 84 GLY A O 1
ATOM 617 N N . THR A 1 85 ? 14.923 7.739 5.120 1.00 55.06 85 THR A N 1
ATOM 618 C CA . THR A 1 85 ? 15.366 8.961 4.434 1.00 55.06 85 THR A CA 1
ATOM 619 C C . THR A 1 85 ? 14.317 10.070 4.517 1.00 55.06 85 THR A C 1
ATOM 621 O O . THR A 1 85 ? 14.666 11.249 4.445 1.00 55.06 85 THR A O 1
ATOM 624 N N . ALA A 1 86 ? 13.040 9.717 4.700 1.00 61.06 86 ALA A N 1
ATOM 625 C CA . ALA A 1 86 ? 11.930 10.658 4.791 1.00 61.06 86 ALA A CA 1
ATOM 626 C C . ALA A 1 86 ? 11.456 10.807 6.244 1.00 61.06 86 ALA A C 1
ATOM 628 O O . ALA A 1 86 ? 11.099 9.839 6.912 1.00 61.06 86 ALA A O 1
ATOM 629 N N . THR A 1 87 ? 11.424 12.041 6.748 1.00 69.06 87 THR A N 1
ATOM 630 C CA . THR A 1 87 ? 10.847 12.333 8.064 1.00 69.06 87 THR A CA 1
ATOM 631 C C . THR A 1 87 ? 9.326 12.241 7.973 1.00 69.06 87 THR A C 1
ATOM 633 O O . THR A 1 87 ? 8.675 13.190 7.536 1.00 69.06 87 THR A O 1
ATOM 636 N N . CYS A 1 88 ? 8.739 11.122 8.395 1.00 80.56 88 CYS A N 1
ATOM 637 C CA . CYS A 1 88 ? 7.289 11.032 8.516 1.00 80.56 88 CYS A CA 1
ATOM 638 C C . CYS A 1 88 ? 6.795 11.749 9.784 1.00 80.56 88 CYS A C 1
ATOM 640 O O . CYS A 1 88 ? 7.356 11.589 10.868 1.00 80.56 88 CYS A O 1
ATOM 642 N N . THR A 1 89 ? 5.736 12.553 9.654 1.00 86.06 89 THR A N 1
ATOM 643 C CA . THR A 1 89 ? 5.065 13.215 10.783 1.00 86.06 89 THR A CA 1
ATOM 644 C C . THR A 1 89 ? 3.623 12.732 10.848 1.00 86.06 89 THR A C 1
ATOM 646 O O . THR A 1 89 ? 2.794 13.143 10.037 1.00 86.06 89 THR A O 1
ATOM 649 N N . ALA A 1 90 ? 3.327 11.859 11.812 1.00 87.50 90 ALA A N 1
ATOM 650 C CA . ALA A 1 90 ? 1.980 11.335 12.004 1.00 87.50 90 ALA A CA 1
ATOM 651 C C . ALA A 1 90 ? 0.998 12.467 12.348 1.00 87.50 90 ALA A C 1
ATOM 653 O O . ALA A 1 90 ? 1.309 13.373 13.128 1.00 87.50 90 ALA A O 1
ATOM 654 N N . SER A 1 91 ? -0.201 12.404 11.776 1.00 89.56 91 SER A N 1
ATOM 655 C CA . SER A 1 91 ? -1.287 13.349 12.041 1.00 89.56 91 SER A CA 1
ATOM 656 C C . SER A 1 91 ? -2.634 12.624 12.047 1.00 89.56 91 SER A C 1
ATOM 658 O O . SER A 1 91 ? -2.695 11.410 11.877 1.00 89.56 91 SER A O 1
ATOM 660 N N . ALA A 1 92 ? -3.737 13.351 12.244 1.00 87.81 92 ALA A N 1
ATOM 661 C CA . ALA A 1 92 ? -5.073 12.752 12.191 1.00 87.81 92 ALA A CA 1
ATOM 662 C C . ALA A 1 92 ? -5.409 12.134 10.816 1.00 87.81 92 ALA A C 1
ATOM 664 O O . ALA A 1 92 ? -6.255 11.247 10.741 1.00 87.81 92 ALA A O 1
ATOM 665 N N . GLU A 1 93 ? -4.744 12.592 9.753 1.00 91.50 93 GLU A N 1
ATOM 666 C CA . GLU A 1 93 ? -4.973 12.166 8.366 1.00 91.50 93 GLU A CA 1
ATOM 667 C C . GLU A 1 93 ? -3.791 11.373 7.792 1.00 91.50 93 GLU A C 1
ATOM 669 O O . GLU A 1 93 ? -3.947 10.688 6.784 1.00 91.50 93 GLU A O 1
ATOM 674 N N . VAL A 1 94 ? -2.613 11.447 8.424 1.00 92.81 94 VAL A N 1
ATOM 675 C CA . VAL A 1 94 ? -1.377 10.817 7.943 1.00 92.81 94 VAL A CA 1
ATOM 676 C C . VAL A 1 94 ? -0.921 9.736 8.913 1.00 92.81 94 VAL A C 1
ATOM 678 O O . VAL A 1 94 ? -0.616 10.023 10.072 1.00 92.81 94 VAL A O 1
ATOM 681 N N . LEU A 1 95 ? -0.824 8.510 8.409 1.00 93.81 95 LEU A N 1
ATOM 682 C CA . LEU A 1 95 ? -0.218 7.380 9.099 1.00 93.81 95 LEU A CA 1
ATOM 683 C C . LEU A 1 95 ? 1.215 7.202 8.599 1.00 93.81 95 LEU A C 1
ATOM 685 O O . LEU A 1 95 ? 1.479 7.253 7.398 1.00 93.81 95 LEU A O 1
ATOM 689 N N . CYS A 1 96 ? 2.137 7.005 9.532 1.00 92.88 96 CYS A N 1
ATOM 690 C CA . CYS A 1 96 ? 3.521 6.702 9.207 1.00 92.88 96 CYS A CA 1
ATOM 691 C C . CYS A 1 96 ? 3.719 5.201 9.158 1.00 92.88 96 CYS A C 1
ATOM 693 O O . CYS A 1 96 ? 3.231 4.491 10.035 1.00 92.88 96 CYS A O 1
ATOM 695 N N . ASP A 1 97 ? 4.469 4.754 8.162 1.00 93.19 97 ASP A N 1
ATOM 696 C CA . ASP A 1 97 ? 5.014 3.412 8.158 1.00 93.19 97 ASP A CA 1
ATOM 697 C C . ASP A 1 97 ? 5.896 3.161 9.398 1.00 93.19 97 ASP A C 1
ATOM 699 O O . ASP A 1 97 ? 6.721 3.995 9.784 1.00 93.19 97 ASP A O 1
ATOM 703 N N . GLU A 1 98 ? 5.679 2.017 10.044 1.00 92.50 98 GLU A N 1
ATOM 704 C CA . GLU A 1 98 ? 6.423 1.555 11.215 1.00 92.50 98 GLU A CA 1
ATOM 705 C C . GLU A 1 98 ? 7.544 0.558 10.863 1.00 92.50 98 GLU A C 1
ATOM 707 O O . GLU A 1 98 ? 8.316 0.182 11.752 1.00 92.50 98 GLU A O 1
ATOM 712 N N . ASP A 1 99 ? 7.646 0.105 9.606 1.00 91.06 99 ASP A N 1
ATOM 713 C CA . ASP A 1 99 ? 8.737 -0.751 9.128 1.00 91.06 99 ASP A CA 1
ATOM 714 C C . ASP A 1 99 ? 9.702 0.039 8.243 1.00 91.06 99 ASP A C 1
ATOM 716 O O . ASP A 1 99 ? 9.459 0.300 7.079 1.00 91.06 99 ASP A O 1
ATOM 720 N N . ASN A 1 100 ? 10.867 0.377 8.788 1.00 87.62 100 ASN A N 1
ATOM 721 C CA . ASN A 1 100 ? 11.858 1.188 8.081 1.00 87.62 100 ASN A CA 1
ATOM 722 C C . ASN A 1 100 ? 12.690 0.403 7.045 1.00 87.62 100 ASN A C 1
ATOM 724 O O . ASN A 1 100 ? 13.782 0.830 6.658 1.00 87.62 100 ASN A O 1
ATOM 728 N N . THR A 1 101 ? 12.247 -0.798 6.679 1.00 90.50 101 THR A N 1
ATOM 729 C CA . THR A 1 101 ? 12.890 -1.621 5.659 1.00 90.50 101 THR A CA 1
ATOM 730 C C . THR A 1 101 ? 12.352 -1.215 4.299 1.00 90.50 101 THR A C 1
ATOM 732 O O . THR A 1 101 ? 11.162 -1.360 4.054 1.00 90.50 101 THR A O 1
ATOM 735 N N . LYS A 1 102 ? 13.233 -0.793 3.386 1.00 91.50 102 LYS A N 1
ATOM 736 C CA . LYS A 1 102 ? 12.875 -0.438 2.008 1.00 91.50 102 LYS A CA 1
ATOM 737 C C . LYS A 1 102 ? 11.814 -1.355 1.402 1.00 91.50 102 LYS A C 1
ATOM 739 O O . LYS A 1 102 ? 12.031 -2.562 1.282 1.00 91.50 102 LYS A O 1
ATOM 744 N N . GLY A 1 103 ? 10.715 -0.750 0.958 1.00 92.12 103 GLY A N 1
ATOM 745 C CA . GLY A 1 103 ? 9.609 -1.427 0.287 1.00 92.12 103 GLY A CA 1
ATOM 746 C C . GLY A 1 103 ? 8.785 -2.357 1.173 1.00 92.12 103 GLY A C 1
ATOM 747 O O . GLY A 1 103 ? 7.894 -3.018 0.653 1.00 92.12 103 GLY A O 1
ATOM 748 N N . SER A 1 104 ? 9.037 -2.423 2.476 1.00 93.81 104 SER A N 1
ATOM 749 C CA . SER A 1 104 ? 8.132 -3.046 3.440 1.00 93.81 104 SER A CA 1
ATOM 750 C C . SER A 1 104 ? 7.303 -1.964 4.100 1.00 93.81 104 SER A C 1
ATOM 752 O O . SER A 1 104 ? 7.808 -0.885 4.351 1.00 93.81 104 SER A O 1
ATOM 754 N N . PHE A 1 105 ? 6.049 -2.281 4.399 1.00 95.25 105 PHE A N 1
ATOM 755 C CA . PHE A 1 105 ? 5.152 -1.382 5.107 1.00 95.25 105 PHE A CA 1
ATOM 756 C C . PHE A 1 105 ? 4.491 -2.112 6.264 1.00 95.25 105 PHE A C 1
ATOM 758 O O . PHE A 1 105 ? 4.073 -3.273 6.135 1.00 95.25 105 PHE A O 1
ATOM 765 N N . LYS A 1 106 ? 4.328 -1.410 7.384 1.00 95.88 106 LYS A N 1
ATOM 766 C CA . LYS A 1 106 ? 3.614 -1.908 8.556 1.00 95.88 106 LYS A CA 1
ATOM 767 C C . LYS A 1 106 ? 2.862 -0.789 9.264 1.00 95.88 106 LYS A C 1
ATOM 769 O O . LYS A 1 106 ? 3.433 0.236 9.610 1.00 95.88 106 LYS A O 1
ATOM 774 N N . LEU A 1 107 ? 1.590 -1.043 9.563 1.00 96.38 107 LEU A N 1
ATOM 775 C CA . LEU A 1 107 ? 0.748 -0.171 10.382 1.00 96.38 107 LEU A CA 1
ATOM 776 C C . LEU A 1 107 ? 0.157 -0.962 11.544 1.00 96.38 107 LEU A C 1
ATOM 778 O O . LEU A 1 107 ? -0.367 -2.060 11.333 1.00 96.38 107 LEU A O 1
ATOM 782 N N . THR A 1 108 ? 0.199 -0.406 12.756 1.00 95.06 108 THR A N 1
ATOM 783 C CA . THR A 1 108 ? -0.403 -1.009 13.955 1.00 95.06 108 THR A CA 1
ATOM 784 C C . THR A 1 108 ? -1.511 -0.133 14.544 1.00 95.06 108 THR A C 1
ATOM 786 O O . THR A 1 108 ? -1.693 1.026 14.177 1.00 95.06 108 THR A O 1
ATOM 789 N N . GLY A 1 109 ? -2.313 -0.700 15.452 1.00 92.81 109 GLY A N 1
ATOM 790 C CA . GLY A 1 109 ? -3.351 0.052 16.166 1.00 92.81 109 GLY A CA 1
ATOM 791 C C . GLY A 1 109 ? -4.571 0.423 15.316 1.00 92.81 109 GLY A C 1
ATOM 792 O O . GLY A 1 109 ? -5.365 1.276 15.725 1.00 92.81 109 GLY A O 1
ATOM 793 N N . LEU A 1 110 ? -4.750 -0.227 14.162 1.00 93.88 110 LEU A N 1
ATOM 794 C CA . LEU A 1 110 ? -5.932 -0.059 13.322 1.00 93.88 110 LEU A CA 1
ATOM 795 C C . LEU A 1 110 ? -7.157 -0.651 14.019 1.00 93.88 110 LEU A C 1
ATOM 797 O O . LEU A 1 110 ? -7.065 -1.690 14.667 1.00 93.88 110 LEU A O 1
ATOM 801 N N . GLN A 1 111 ? -8.305 0.013 13.914 1.00 92.56 111 GLN A N 1
ATOM 802 C CA . GLN A 1 111 ? -9.546 -0.485 14.505 1.00 92.56 111 GLN A CA 1
ATOM 803 C C . GLN A 1 111 ? -10.060 -1.709 13.733 1.00 92.56 111 GLN A C 1
ATOM 805 O O . GLN A 1 111 ? -9.756 -1.891 12.559 1.00 92.56 111 GLN A O 1
ATOM 810 N N . GLY A 1 112 ? -10.851 -2.557 14.388 1.00 91.88 112 GLY A N 1
ATOM 811 C CA . GLY A 1 112 ? -11.603 -3.599 13.693 1.00 91.88 112 GLY A CA 1
ATOM 812 C C . GLY A 1 112 ? -12.580 -3.003 12.674 1.00 91.88 112 GLY A C 1
ATOM 813 O O . GLY A 1 112 ? -13.238 -2.005 12.961 1.00 91.88 112 GLY A O 1
ATOM 814 N N . GLY A 1 113 ? -12.670 -3.624 11.500 1.00 92.75 113 GLY A N 1
ATOM 815 C CA . GLY A 1 113 ? -13.566 -3.243 10.410 1.00 92.75 113 GLY A CA 1
ATOM 816 C C . GLY A 1 113 ? -12.942 -3.457 9.031 1.00 92.75 113 GLY A C 1
ATOM 817 O O . GLY A 1 113 ? -11.890 -4.095 8.893 1.00 92.75 113 GLY A O 1
ATOM 818 N N . ALA A 1 114 ? -13.615 -2.952 7.997 1.00 94.94 114 ALA A N 1
ATOM 819 C CA . ALA A 1 114 ? -13.197 -3.105 6.610 1.00 94.94 114 ALA A CA 1
ATOM 820 C C . ALA A 1 114 ? -12.254 -1.980 6.163 1.00 94.94 114 ALA A C 1
ATOM 822 O O . ALA A 1 114 ? -12.440 -0.809 6.496 1.00 94.94 114 ALA A O 1
ATOM 823 N N . TYR A 1 115 ? -11.259 -2.345 5.361 1.00 97.25 115 TYR A N 1
ATOM 824 C CA . TYR A 1 115 ? -10.264 -1.439 4.812 1.00 97.25 115 TYR A CA 1
ATOM 825 C C . TYR A 1 115 ? -10.063 -1.677 3.318 1.00 97.25 115 TYR A C 1
ATOM 827 O O . TYR A 1 115 ? -10.168 -2.800 2.825 1.00 97.25 115 TYR A O 1
ATOM 835 N N . THR A 1 116 ? -9.739 -0.607 2.598 1.00 98.06 116 THR A N 1
ATOM 836 C CA . THR A 1 116 ? -9.275 -0.653 1.209 1.00 98.06 116 THR A CA 1
ATOM 837 C C . THR A 1 116 ? -7.988 0.147 1.085 1.00 98.06 116 THR A C 1
ATOM 839 O O . THR A 1 116 ? -7.966 1.337 1.399 1.00 98.06 116 THR A O 1
ATOM 842 N N . LEU A 1 117 ? -6.928 -0.511 0.627 1.00 98.31 117 LEU A N 1
ATOM 843 C CA . LEU A 1 117 ? -5.622 0.077 0.355 1.00 98.31 117 LEU A CA 1
ATOM 844 C C . LEU A 1 117 ? -5.475 0.319 -1.152 1.00 98.31 117 LEU A C 1
ATOM 846 O O . LEU A 1 117 ? -5.744 -0.577 -1.951 1.00 98.31 117 LEU A O 1
ATOM 850 N N . VAL A 1 118 ? -5.063 1.524 -1.540 1.00 98.12 118 VAL A N 1
ATOM 851 C CA . VAL A 1 118 ? -4.829 1.917 -2.941 1.00 98.12 118 VAL A CA 1
ATOM 852 C C . VAL A 1 118 ? -3.526 2.702 -3.019 1.00 98.12 118 VAL A C 1
ATOM 854 O O . VAL A 1 118 ? -3.298 3.574 -2.182 1.00 98.12 118 VAL A O 1
ATOM 857 N N . GLU A 1 119 ? -2.681 2.441 -4.014 1.00 97.31 119 GLU A N 1
ATOM 858 C CA . GLU A 1 119 ? -1.480 3.253 -4.233 1.00 97.31 119 GLU A CA 1
ATOM 859 C C . GLU A 1 119 ? -1.892 4.675 -4.660 1.00 97.31 119 GLU A C 1
ATOM 861 O O . GLU A 1 119 ? -2.617 4.875 -5.642 1.00 97.31 119 GLU A O 1
ATOM 866 N N . SER A 1 120 ? -1.469 5.685 -3.897 1.00 95.88 120 SER A N 1
ATOM 867 C CA . SER A 1 120 ? -1.744 7.095 -4.201 1.00 95.88 120 SER A CA 1
ATOM 868 C C . SER A 1 120 ? -0.597 7.743 -4.975 1.00 95.88 120 SER A C 1
ATOM 870 O O . SER A 1 120 ? -0.835 8.666 -5.762 1.00 95.88 120 SER A O 1
ATOM 872 N N . LYS A 1 121 ? 0.626 7.228 -4.806 1.00 94.25 121 LYS A N 1
ATOM 873 C CA . LYS A 1 121 ? 1.831 7.668 -5.511 1.00 94.25 121 LYS A CA 1
ATOM 874 C C . LYS A 1 121 ? 2.784 6.496 -5.714 1.00 94.25 121 LYS A C 1
ATOM 876 O O . LYS A 1 121 ? 3.178 5.844 -4.753 1.00 94.25 121 LYS A O 1
ATOM 881 N N . ALA A 1 122 ? 3.191 6.296 -6.963 1.00 94.50 122 ALA A N 1
ATOM 882 C CA . ALA A 1 122 ? 4.197 5.308 -7.320 1.00 94.50 122 ALA A CA 1
ATOM 883 C C . ALA A 1 122 ? 5.611 5.741 -6.902 1.00 94.50 122 ALA A C 1
ATOM 885 O O . ALA A 1 122 ? 5.895 6.943 -6.880 1.00 94.50 122 ALA A O 1
ATOM 886 N N . PRO A 1 123 ? 6.526 4.781 -6.687 1.00 93.69 123 PRO A N 1
ATOM 887 C CA . PRO A 1 123 ? 7.959 5.043 -6.628 1.00 93.69 123 PRO A CA 1
ATOM 888 C C . PRO A 1 123 ? 8.487 5.727 -7.899 1.00 93.69 123 PRO A C 1
ATOM 890 O O . PRO A 1 123 ? 7.957 5.548 -9.001 1.00 93.69 123 PRO A O 1
ATOM 893 N N . ASP A 1 124 ? 9.588 6.467 -7.770 1.00 91.44 124 ASP A N 1
ATOM 894 C CA . ASP A 1 124 ? 10.208 7.173 -8.894 1.00 91.44 124 ASP A CA 1
ATOM 895 C C . ASP A 1 124 ? 10.611 6.215 -10.027 1.00 91.44 124 ASP A C 1
ATOM 897 O O . ASP A 1 124 ? 11.329 5.234 -9.827 1.00 91.44 124 ASP A O 1
ATOM 901 N N . GLY A 1 125 ? 10.173 6.528 -11.251 1.00 91.88 125 GLY A N 1
ATOM 902 C CA . GLY A 1 125 ? 10.441 5.708 -12.437 1.00 91.88 125 GLY A CA 1
ATOM 903 C C . GLY A 1 125 ? 9.477 4.534 -12.642 1.00 91.88 125 GLY A C 1
ATOM 904 O O . GLY A 1 125 ? 9.702 3.737 -13.554 1.00 91.88 125 GLY A O 1
ATOM 905 N N . TYR A 1 126 ? 8.403 4.442 -11.854 1.00 94.88 126 TYR A N 1
ATOM 906 C CA . TYR A 1 126 ? 7.366 3.414 -11.969 1.00 94.88 126 TYR A CA 1
ATOM 907 C C . TYR A 1 126 ? 6.009 3.997 -12.372 1.00 94.88 126 TYR A C 1
ATOM 909 O O . TYR A 1 126 ? 5.748 5.194 -12.233 1.00 94.88 126 TYR A O 1
ATOM 917 N N . VAL A 1 127 ? 5.143 3.138 -12.906 1.00 95.06 127 VAL A N 1
ATOM 918 C CA . VAL A 1 127 ? 3.749 3.469 -13.219 1.00 95.06 127 VAL A CA 1
ATOM 919 C C . VAL A 1 127 ? 2.892 3.256 -11.972 1.00 95.06 127 VAL A C 1
ATOM 921 O O . VAL A 1 127 ? 3.031 2.234 -11.313 1.00 95.06 127 VAL A O 1
ATOM 924 N N . ILE A 1 128 ? 2.008 4.211 -11.667 1.00 95.75 128 ILE A N 1
ATOM 925 C CA . ILE A 1 128 ? 1.031 4.096 -10.573 1.00 95.75 128 ILE A CA 1
ATOM 926 C C . ILE A 1 128 ? -0.021 3.029 -10.869 1.00 95.75 128 ILE A C 1
ATOM 928 O O . ILE A 1 128 ? -0.675 3.089 -11.916 1.00 95.75 128 ILE A O 1
ATOM 932 N N . ASP A 1 129 ? -0.226 2.114 -9.921 1.00 94.88 129 ASP A N 1
ATOM 933 C CA . ASP A 1 129 ? -1.288 1.111 -9.975 1.00 94.88 129 ASP A CA 1
ATOM 934 C C . ASP A 1 129 ? -2.397 1.429 -8.960 1.00 94.88 129 ASP A C 1
ATOM 936 O O . ASP A 1 129 ? -2.222 1.386 -7.747 1.00 94.88 129 ASP A O 1
ATOM 940 N N . LYS A 1 130 ? -3.592 1.741 -9.469 1.00 96.06 130 LYS A N 1
ATOM 941 C CA . LYS A 1 130 ? -4.763 2.073 -8.641 1.00 96.06 130 LYS A CA 1
ATOM 942 C C . LYS A 1 130 ? -5.636 0.864 -8.306 1.00 96.06 130 LYS A C 1
ATOM 944 O O . LYS A 1 130 ? -6.791 1.046 -7.913 1.00 96.06 130 L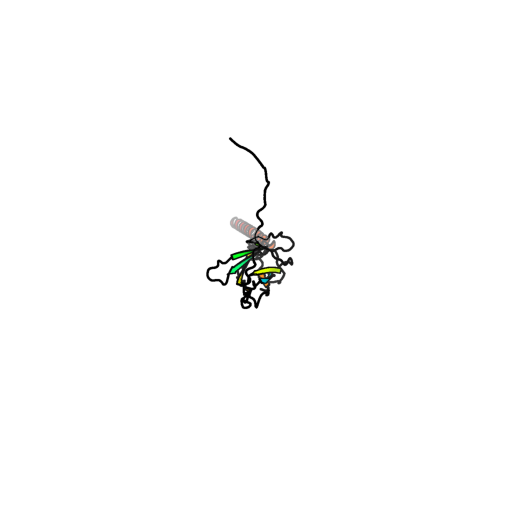YS A O 1
ATOM 949 N N . THR A 1 131 ? -5.129 -0.351 -8.495 1.00 97.44 131 THR A N 1
ATOM 950 C CA . THR A 1 131 ? -5.832 -1.579 -8.123 1.00 97.44 131 THR A CA 1
ATOM 951 C C . THR A 1 131 ? -6.135 -1.579 -6.617 1.00 97.44 131 THR A C 1
ATOM 953 O O . THR A 1 131 ? -5.222 -1.432 -5.807 1.00 97.44 131 THR A O 1
ATOM 956 N N . PRO A 1 132 ? -7.410 -1.702 -6.198 1.00 97.62 132 PRO A N 1
ATOM 957 C CA . PRO A 1 132 ? -7.752 -1.708 -4.779 1.00 97.62 132 PRO A CA 1
ATOM 958 C C . PRO A 1 132 ? -7.449 -3.049 -4.105 1.00 97.62 132 PRO A C 1
ATOM 960 O O . PRO A 1 132 ? -7.861 -4.104 -4.588 1.00 97.62 132 PRO A O 1
ATOM 963 N N . HIS A 1 133 ? -6.830 -2.995 -2.928 1.00 98.06 133 HIS A N 1
ATOM 964 C CA . HIS A 1 133 ? -6.561 -4.147 -2.071 1.00 98.06 133 HIS A CA 1
ATOM 965 C C . HIS A 1 133 ? -7.444 -4.081 -0.821 1.00 98.06 133 HIS A C 1
ATOM 967 O O . HIS A 1 133 ? -7.181 -3.318 0.111 1.00 98.06 133 HIS A O 1
ATOM 973 N N . ALA A 1 134 ? -8.525 -4.861 -0.809 1.00 97.56 134 ALA A N 1
ATOM 974 C CA . ALA A 1 134 ? -9.472 -4.899 0.302 1.00 97.56 134 ALA A CA 1
ATOM 975 C C . ALA A 1 134 ? -9.071 -5.938 1.359 1.00 97.56 134 ALA A C 1
ATOM 977 O O . ALA A 1 134 ? -8.672 -7.055 1.025 1.00 97.56 134 ALA A O 1
ATOM 978 N N . PHE A 1 135 ? -9.228 -5.591 2.635 1.00 96.88 135 PHE A N 1
ATOM 979 C CA . PHE A 1 135 ? -9.031 -6.507 3.758 1.00 96.88 135 PHE A CA 1
ATOM 980 C C . PHE A 1 135 ? -9.905 -6.124 4.958 1.00 96.88 135 PHE A C 1
ATOM 982 O O . PHE A 1 135 ? -10.443 -5.021 5.033 1.00 96.88 135 PHE A O 1
ATOM 989 N N . THR A 1 136 ? -10.048 -7.039 5.917 1.00 95.50 136 THR A N 1
ATOM 990 C CA . THR A 1 136 ? -10.879 -6.832 7.111 1.00 95.50 136 THR A CA 1
ATOM 991 C C . THR A 1 136 ? -10.111 -7.228 8.360 1.00 95.50 136 THR A C 1
ATOM 993 O O . THR A 1 136 ? -9.586 -8.337 8.441 1.00 95.50 136 THR A O 1
ATOM 996 N N . ILE A 1 137 ? -10.089 -6.335 9.348 1.00 94.56 137 ILE A N 1
ATOM 997 C CA . ILE A 1 137 ? -9.549 -6.605 10.681 1.00 94.56 137 ILE A CA 1
ATOM 998 C C . ILE A 1 137 ? -10.708 -7.027 11.579 1.00 94.56 137 ILE A C 1
ATOM 1000 O O . ILE A 1 137 ? -11.689 -6.304 11.729 1.00 94.56 137 ILE A O 1
ATOM 1004 N N . SER A 1 138 ? -10.598 -8.200 12.191 1.00 92.81 138 SER A N 1
ATOM 1005 C CA . SER A 1 138 ? -11.629 -8.749 13.080 1.00 92.81 138 SER A CA 1
ATOM 1006 C C . SER A 1 138 ? -10.999 -9.439 14.284 1.00 92.81 138 SER A C 1
ATOM 1008 O O . SER A 1 138 ? -9.791 -9.662 14.317 1.00 92.81 138 SER A O 1
ATOM 1010 N N . ALA A 1 139 ? -11.806 -9.834 15.272 1.00 90.06 139 ALA A N 1
ATOM 1011 C CA . ALA A 1 139 ? -11.303 -10.554 16.443 1.00 90.06 139 ALA A CA 1
ATOM 1012 C C . ALA A 1 139 ? -10.561 -11.851 16.064 1.00 90.06 139 ALA A C 1
ATOM 1014 O O . ALA A 1 139 ? -9.581 -12.202 16.719 1.00 90.06 139 ALA A O 1
ATOM 1015 N N . ALA A 1 140 ? -11.000 -12.520 14.990 1.00 91.31 140 ALA A N 1
ATOM 1016 C CA . ALA A 1 140 ? -10.372 -13.726 14.453 1.00 91.31 140 ALA A CA 1
ATOM 1017 C C . ALA A 1 140 ? -9.109 -13.436 13.621 1.00 91.31 140 ALA A C 1
ATOM 1019 O O . ALA A 1 140 ? -8.228 -14.288 13.526 1.00 91.31 140 ALA A O 1
ATOM 1020 N N . HIS A 1 141 ? -9.010 -12.239 13.033 1.00 91.56 141 HIS A N 1
ATOM 1021 C CA . HIS A 1 141 ? -7.943 -11.847 12.111 1.00 91.56 141 HIS A CA 1
ATOM 1022 C C . HIS A 1 141 ? -7.439 -10.440 12.445 1.00 91.56 141 HIS A C 1
ATOM 1024 O O . HIS A 1 141 ? -7.834 -9.453 11.827 1.00 91.56 141 HIS A O 1
ATOM 1030 N N . GLN A 1 142 ? -6.572 -10.359 13.455 1.00 94.50 142 GLN A N 1
ATOM 1031 C CA . GLN A 1 142 ? -5.970 -9.099 13.911 1.00 94.50 142 GLN A CA 1
ATOM 1032 C C . GLN A 1 142 ? -4.655 -8.781 13.193 1.00 94.50 142 GLN A C 1
ATOM 1034 O O . GLN A 1 142 ? -4.202 -7.646 13.218 1.00 94.50 142 GLN A O 1
ATOM 1039 N N . THR A 1 143 ? -4.021 -9.765 12.558 1.00 96.62 143 THR A N 1
ATOM 1040 C CA . THR A 1 143 ? -2.797 -9.565 11.774 1.00 96.62 143 THR A CA 1
ATOM 1041 C C . THR A 1 143 ? -3.086 -9.892 10.323 1.00 96.62 143 THR A C 1
ATOM 1043 O O . THR A 1 143 ? -3.395 -11.036 9.992 1.00 96.62 143 THR A O 1
ATOM 1046 N N . ILE A 1 144 ? -2.999 -8.874 9.475 1.00 97.88 144 ILE A N 1
ATOM 1047 C CA . ILE A 1 144 ? -3.271 -8.958 8.046 1.00 97.88 144 ILE A CA 1
ATOM 1048 C C . ILE A 1 144 ? -1.958 -8.812 7.289 1.00 97.88 144 ILE A C 1
ATOM 1050 O O . ILE A 1 144 ? -1.212 -7.861 7.500 1.00 97.88 144 ILE A O 1
ATOM 1054 N N . VAL A 1 145 ? -1.697 -9.748 6.383 1.00 97.88 145 VAL A N 1
ATOM 1055 C CA . VAL A 1 145 ? -0.595 -9.662 5.426 1.00 97.88 145 VAL A CA 1
ATOM 1056 C C . VAL A 1 145 ? -1.227 -9.578 4.046 1.00 97.88 145 VAL A C 1
ATOM 1058 O O . VAL A 1 145 ? -1.809 -10.557 3.583 1.00 97.88 145 VAL A O 1
ATOM 1061 N N . VAL A 1 146 ? -1.159 -8.405 3.413 1.00 97.44 146 VAL A N 1
ATOM 1062 C CA . VAL A 1 146 ? -1.720 -8.193 2.065 1.00 97.44 146 VAL A CA 1
ATOM 1063 C C . VAL A 1 146 ? -0.873 -8.917 1.014 1.00 97.44 146 VAL A C 1
ATOM 1065 O O . VAL A 1 146 ? -1.406 -9.412 0.026 1.00 97.44 146 VAL A O 1
ATOM 1068 N N . GLY A 1 147 ? 0.434 -9.037 1.263 1.00 96.94 147 GLY A N 1
ATOM 1069 C CA . GLY A 1 147 ? 1.401 -9.651 0.356 1.00 96.94 147 GLY A CA 1
ATOM 1070 C C . GLY A 1 147 ? 2.210 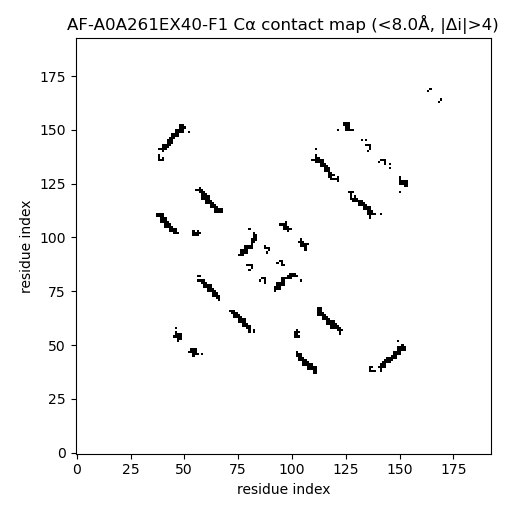-8.612 -0.417 1.00 96.94 147 GLY A C 1
ATOM 1071 O O . GLY A 1 147 ? 2.355 -7.471 0.028 1.00 96.94 147 GLY A O 1
ATOM 1072 N N . SER A 1 148 ? 2.764 -9.035 -1.549 1.00 97.25 148 SER A N 1
ATOM 1073 C CA . SER A 1 148 ? 3.531 -8.176 -2.452 1.00 97.25 148 SER A CA 1
ATOM 1074 C C . SER A 1 148 ? 2.602 -7.482 -3.446 1.00 97.25 148 SER A C 1
ATOM 1076 O O . SER A 1 148 ? 1.705 -8.110 -4.007 1.00 97.25 148 SER A O 1
ATOM 1078 N N . ILE A 1 149 ? 2.818 -6.184 -3.638 1.00 97.75 149 ILE A N 1
ATOM 1079 C CA . ILE A 1 149 ? 2.130 -5.339 -4.608 1.00 97.75 149 ILE A CA 1
ATOM 1080 C C . ILE A 1 149 ? 3.175 -4.834 -5.601 1.00 97.75 149 ILE A C 1
ATOM 1082 O O . ILE A 1 149 ? 4.109 -4.099 -5.247 1.00 97.75 149 ILE A O 1
ATOM 1086 N N . ASP A 1 150 ? 3.002 -5.226 -6.853 1.00 97.38 150 ASP A N 1
ATOM 1087 C CA . ASP A 1 150 ? 3.970 -5.030 -7.927 1.00 97.38 150 ASP A CA 1
ATOM 1088 C C . ASP A 1 150 ? 3.763 -3.676 -8.615 1.00 97.38 150 ASP A C 1
ATOM 1090 O O . ASP A 1 150 ? 2.641 -3.192 -8.687 1.00 97.38 150 ASP A O 1
ATOM 1094 N N . ASN A 1 151 ? 4.833 -3.031 -9.098 1.00 96.31 151 ASN A N 1
ATOM 1095 C CA . ASN A 1 151 ? 4.724 -1.922 -10.056 1.00 96.31 151 ASN A CA 1
ATOM 1096 C C . ASN A 1 151 ? 5.566 -2.218 -11.283 1.00 96.31 151 ASN A C 1
ATOM 1098 O O . ASN A 1 151 ? 6.690 -2.717 -11.197 1.00 96.31 151 ASN A O 1
ATOM 1102 N N . GLU A 1 152 ? 5.039 -1.794 -12.420 1.00 95.31 152 GLU A N 1
ATOM 1103 C CA . GLU A 1 152 ? 5.741 -1.832 -13.689 1.00 95.31 152 GLU A CA 1
ATOM 1104 C C . GLU A 1 152 ? 6.645 -0.606 -13.841 1.00 95.31 152 GLU A C 1
ATOM 1106 O O . GLU A 1 152 ? 6.261 0.526 -13.510 1.00 95.31 152 GLU A O 1
ATOM 1111 N N . LYS A 1 153 ? 7.851 -0.809 -14.381 1.00 93.94 153 LYS A N 1
ATOM 1112 C CA . LYS A 1 153 ? 8.745 0.308 -14.715 1.00 93.94 153 LYS A CA 1
ATOM 1113 C C . LYS A 1 153 ? 8.107 1.179 -15.788 1.00 93.94 153 LYS A C 1
ATOM 1115 O O . LYS A 1 153 ? 7.626 0.690 -16.811 1.00 93.94 153 LYS A O 1
ATOM 1120 N N . ALA A 1 154 ? 8.186 2.491 -15.605 1.00 90.75 154 ALA A N 1
ATOM 1121 C CA . ALA A 1 154 ? 7.795 3.435 -16.634 1.00 90.75 154 ALA A CA 1
ATOM 1122 C C . ALA A 1 154 ? 8.774 3.319 -17.813 1.00 90.75 154 ALA A C 1
ATOM 1124 O O . ALA A 1 154 ? 9.914 3.785 -17.757 1.00 90.75 154 ALA A O 1
ATOM 1125 N N . VAL A 1 155 ? 8.340 2.681 -18.901 1.00 81.62 155 VAL A N 1
ATOM 1126 C CA . VAL A 1 155 ? 9.128 2.617 -20.133 1.00 81.62 155 VAL A CA 1
ATOM 1127 C C . VAL A 1 155 ? 9.165 3.998 -20.783 1.00 81.62 155 VAL A C 1
ATOM 1129 O O . VAL A 1 155 ? 8.250 4.417 -21.488 1.00 81.62 155 VAL A O 1
ATOM 1132 N N . THR A 1 156 ? 10.259 4.725 -20.578 1.00 63.66 156 THR A N 1
ATOM 1133 C CA . THR A 1 156 ? 10.571 5.944 -21.331 1.00 63.66 156 THR A CA 1
ATOM 1134 C C . THR A 1 156 ? 11.074 5.563 -22.723 1.00 63.66 156 THR A C 1
ATOM 1136 O O . THR A 1 156 ? 12.222 5.799 -23.094 1.00 63.66 156 THR A O 1
ATOM 1139 N N . ALA A 1 157 ? 10.215 4.935 -23.528 1.00 60.69 157 ALA A N 1
ATOM 1140 C CA . ALA A 1 157 ? 10.497 4.765 -24.944 1.00 60.69 157 ALA A CA 1
ATOM 1141 C C . ALA A 1 157 ? 10.490 6.157 -25.591 1.00 60.69 157 ALA A C 1
ATOM 1143 O O . ALA A 1 157 ? 9.445 6.681 -25.976 1.00 60.69 157 ALA A O 1
ATOM 1144 N N . LEU A 1 158 ? 11.666 6.782 -25.691 1.00 65.69 158 LEU A N 1
ATOM 1145 C CA . LEU A 1 158 ? 11.855 7.900 -26.605 1.00 65.69 158 LEU A CA 1
ATOM 1146 C C . LEU A 1 158 ? 11.440 7.403 -27.995 1.00 65.69 158 LEU A C 1
ATOM 1148 O O . LEU A 1 158 ? 11.898 6.327 -28.404 1.00 65.69 158 LEU A O 1
ATOM 1152 N N . PRO A 1 159 ? 10.593 8.133 -28.744 1.00 57.66 159 PRO A N 1
ATOM 1153 C CA . PRO A 1 159 ? 10.372 7.766 -30.126 1.00 57.66 159 PRO A CA 1
ATOM 1154 C C . PRO A 1 159 ? 11.742 7.790 -30.808 1.00 57.66 159 PRO A C 1
ATOM 1156 O O . PRO A 1 159 ? 12.480 8.771 -30.714 1.00 57.66 159 PRO A O 1
ATOM 1159 N N . LEU A 1 160 ? 12.103 6.697 -31.480 1.00 61.09 160 LEU A N 1
ATOM 1160 C CA . LEU A 1 160 ? 13.269 6.638 -32.361 1.00 61.09 160 LEU A CA 1
ATOM 1161 C C . LEU A 1 160 ? 13.008 7.522 -33.596 1.00 61.09 160 LEU A C 1
ATOM 1163 O O . LEU A 1 160 ? 12.938 7.048 -34.726 1.00 61.09 160 LEU A O 1
ATOM 1167 N N . THR A 1 161 ? 12.845 8.832 -33.408 1.00 68.44 161 THR A N 1
ATOM 1168 C CA . THR A 1 161 ? 12.821 9.822 -34.488 1.00 68.44 161 THR A CA 1
ATOM 1169 C C . THR A 1 161 ? 14.255 10.253 -34.753 1.00 68.44 161 THR A C 1
ATOM 1171 O O . THR A 1 161 ? 14.674 11.365 -34.448 1.00 68.44 161 THR A O 1
ATOM 1174 N N . GLY A 1 162 ? 15.033 9.310 -35.272 1.00 59.47 162 GLY A N 1
ATOM 1175 C CA . GLY A 1 162 ? 16.447 9.477 -35.570 1.00 59.47 162 GLY A CA 1
ATOM 1176 C C . GLY A 1 162 ? 16.874 8.439 -36.592 1.00 59.47 162 GLY A C 1
ATOM 1177 O O . GLY A 1 162 ? 17.534 7.463 -36.264 1.00 59.47 162 GLY A O 1
ATOM 1178 N N . SER A 1 163 ? 16.420 8.630 -37.828 1.00 61.00 163 SER A N 1
ATOM 1179 C CA . SER A 1 163 ? 16.874 7.967 -39.055 1.00 61.00 163 SER A CA 1
ATOM 1180 C C . SER A 1 163 ? 18.313 7.433 -38.999 1.00 61.00 163 SER A C 1
ATOM 1182 O O . SER A 1 163 ? 19.237 8.160 -38.633 1.00 61.00 163 SER A O 1
ATOM 1184 N N . ALA A 1 164 ? 18.502 6.195 -39.461 1.00 63.34 164 ALA A N 1
ATO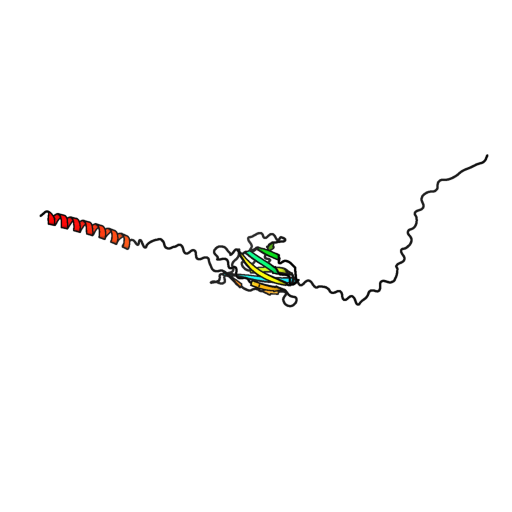M 1185 C CA . ALA A 1 164 ? 19.788 5.517 -39.608 1.00 63.34 164 ALA A CA 1
ATOM 1186 C C . ALA A 1 164 ? 20.734 6.214 -40.618 1.00 63.34 164 ALA A C 1
ATOM 1188 O O . ALA A 1 164 ? 20.973 5.719 -41.726 1.00 63.34 164 ALA A O 1
ATOM 1189 N N . TRP A 1 165 ? 21.324 7.347 -40.230 1.00 65.44 165 TRP A N 1
ATOM 1190 C CA . TRP A 1 165 ? 22.451 7.986 -40.916 1.00 65.44 165 TRP A CA 1
ATOM 1191 C C . TRP A 1 165 ? 23.743 7.246 -40.582 1.00 65.44 165 TRP A C 1
ATOM 1193 O O . TRP A 1 165 ? 24.652 7.762 -39.938 1.00 65.44 165 TRP A O 1
ATOM 1203 N N . THR A 1 166 ? 23.830 5.991 -41.009 1.00 76.44 166 THR A N 1
ATOM 1204 C CA . THR A 1 166 ? 25.130 5.321 -41.027 1.00 76.44 166 THR A CA 1
ATOM 1205 C C . THR A 1 166 ? 26.014 6.005 -42.083 1.00 76.44 166 THR A C 1
ATOM 1207 O O . THR A 1 166 ? 25.491 6.400 -43.132 1.00 76.44 166 THR A O 1
ATOM 1210 N N . PRO A 1 167 ? 27.342 6.124 -41.875 1.00 72.12 167 PRO A N 1
ATOM 1211 C CA . PRO A 1 167 ? 28.258 6.717 -42.859 1.00 72.12 167 PRO A CA 1
ATOM 1212 C C . PRO A 1 167 ? 28.106 6.120 -44.268 1.00 72.12 167 PRO A C 1
ATOM 1214 O O . PRO A 1 167 ? 28.242 6.817 -45.272 1.00 72.12 167 PRO A O 1
ATOM 1217 N N . ARG A 1 168 ? 27.725 4.837 -44.342 1.00 73.56 168 ARG A N 1
ATOM 1218 C CA . ARG A 1 168 ? 27.391 4.123 -45.581 1.00 73.56 168 ARG A CA 1
ATOM 1219 C C . ARG A 1 168 ? 26.219 4.755 -46.341 1.00 73.56 168 ARG A C 1
ATOM 1221 O O . ARG A 1 168 ? 26.312 4.933 -47.551 1.00 73.56 168 ARG A O 1
ATOM 1228 N N . ASN A 1 169 ? 25.138 5.117 -45.655 1.00 71.69 169 ASN A N 1
ATOM 1229 C CA . ASN A 1 169 ? 23.947 5.691 -46.288 1.00 71.69 169 ASN A CA 1
ATOM 1230 C C . ASN A 1 169 ? 24.199 7.128 -46.778 1.00 71.69 169 ASN A C 1
ATOM 1232 O O . ASN A 1 169 ? 23.703 7.512 -47.835 1.00 71.69 169 ASN A O 1
ATOM 1236 N N . VAL A 1 170 ? 25.033 7.894 -46.065 1.00 78.94 170 VAL A N 1
ATOM 1237 C CA . VAL A 1 170 ? 25.467 9.238 -46.491 1.00 78.94 170 VAL A CA 1
ATOM 1238 C C . VAL A 1 170 ? 26.338 9.164 -47.752 1.00 78.94 170 VAL A C 1
ATOM 1240 O O . VAL A 1 170 ? 26.127 9.925 -48.698 1.00 78.94 170 VAL A O 1
ATOM 1243 N N . ALA A 1 171 ? 27.271 8.208 -47.812 1.00 76.56 171 ALA A N 1
ATOM 1244 C CA . ALA A 1 171 ? 28.141 8.018 -48.973 1.00 76.56 171 ALA A CA 1
ATOM 1245 C C . ALA A 1 171 ? 27.359 7.658 -50.253 1.00 76.56 171 ALA A C 1
ATOM 1247 O O . ALA A 1 171 ? 27.670 8.163 -51.334 1.00 76.56 171 ALA A O 1
ATOM 1248 N N . LEU A 1 172 ? 26.309 6.836 -50.135 1.00 77.75 172 LEU A N 1
ATOM 1249 C CA . LEU A 1 172 ? 25.470 6.435 -51.271 1.00 77.75 172 LEU A CA 1
ATOM 1250 C C . LEU A 1 172 ? 24.705 7.615 -51.892 1.00 77.75 172 LEU A C 1
ATOM 1252 O O . LEU A 1 172 ? 24.627 7.717 -53.117 1.00 77.75 172 LEU A O 1
ATOM 1256 N N . LEU A 1 173 ? 24.197 8.542 -51.073 1.00 77.75 173 LEU A N 1
ATOM 1257 C CA . LEU A 1 173 ? 23.519 9.747 -51.567 1.00 77.75 173 LEU A CA 1
ATOM 1258 C C . LEU A 1 173 ? 24.485 10.691 -52.302 1.00 77.75 173 LEU A C 1
ATOM 1260 O O . LEU A 1 173 ? 24.146 11.219 -53.364 1.00 77.75 173 LEU A O 1
ATOM 1264 N N . GLY A 1 174 ? 25.707 10.858 -51.783 1.00 76.06 174 GLY A N 1
ATOM 1265 C CA . GLY A 1 174 ? 26.738 11.681 -52.424 1.00 76.06 174 GLY A CA 1
ATOM 1266 C C . GLY A 1 174 ? 27.151 11.159 -53.806 1.00 76.06 174 GLY A C 1
ATOM 1267 O O . GLY A 1 174 ? 27.239 11.929 -54.766 1.00 76.06 174 GLY A O 1
ATOM 1268 N N . LEU A 1 175 ? 27.333 9.841 -53.942 1.00 83.00 175 LEU A N 1
ATOM 1269 C CA . LEU A 1 175 ? 27.689 9.210 -55.219 1.00 83.00 175 LEU A CA 1
ATOM 1270 C C . LEU A 1 175 ? 26.565 9.311 -56.259 1.00 83.00 175 LEU A C 1
ATOM 1272 O O . LEU A 1 175 ? 26.843 9.533 -57.440 1.00 83.00 175 LEU A O 1
ATOM 1276 N N . GLY A 1 176 ? 25.301 9.221 -55.831 1.00 80.31 176 GLY A N 1
ATOM 1277 C CA . GLY A 1 176 ? 24.146 9.400 -56.713 1.00 80.31 176 GLY A CA 1
ATOM 1278 C C . GLY A 1 176 ? 24.107 10.783 -57.377 1.00 80.31 176 GLY A C 1
ATOM 1279 O O . GLY A 1 176 ? 23.938 10.885 -58.594 1.00 80.31 176 GLY A O 1
ATOM 1280 N N . LEU A 1 177 ? 24.336 11.855 -56.609 1.00 83.50 177 LEU A N 1
ATOM 1281 C CA . LEU A 1 177 ? 24.338 13.232 -57.127 1.00 83.50 177 LEU A CA 1
ATOM 1282 C C . LEU A 1 177 ? 25.508 13.508 -58.088 1.00 83.50 177 LEU A C 1
ATOM 1284 O O . LEU A 1 177 ? 25.334 14.180 -59.114 1.00 83.50 177 LEU A O 1
ATOM 1288 N N . LEU A 1 178 ? 26.689 12.954 -57.798 1.00 82.62 178 LEU A N 1
ATOM 1289 C CA . LEU A 1 178 ? 27.847 13.051 -58.691 1.00 82.62 178 LEU A CA 1
ATOM 1290 C C . LEU A 1 178 ? 27.611 12.290 -60.001 1.00 82.62 178 LEU A C 1
ATOM 1292 O O . LEU A 1 178 ? 27.870 12.831 -61.078 1.00 82.62 178 LEU A O 1
ATOM 1296 N N . GLY A 1 179 ? 27.036 11.086 -59.932 1.00 83.69 179 GLY A N 1
ATOM 1297 C CA . GLY A 1 179 ? 26.684 10.294 -61.112 1.00 83.69 179 GLY A CA 1
ATOM 1298 C C . GLY A 1 179 ? 25.724 11.029 -62.054 1.00 83.69 179 GLY A C 1
ATOM 1299 O O . GLY A 1 179 ? 25.986 11.125 -63.254 1.00 83.69 179 GLY A O 1
ATOM 1300 N N . VAL A 1 180 ? 24.658 11.638 -61.521 1.00 88.19 180 VAL A N 1
ATOM 1301 C CA . VAL A 1 180 ? 23.697 12.423 -62.322 1.00 88.19 180 VAL A CA 1
ATOM 1302 C C . VAL A 1 180 ? 24.371 13.619 -63.003 1.00 88.19 180 VAL A C 1
ATOM 1304 O O . VAL A 1 180 ? 24.081 13.916 -64.167 1.00 88.19 180 VAL A O 1
ATOM 1307 N N . SER A 1 181 ? 25.299 14.284 -62.311 1.00 84.56 181 SER A N 1
ATOM 1308 C CA . SER A 1 181 ? 26.040 15.434 -62.845 1.00 84.56 181 SER A CA 1
ATOM 1309 C C . SER A 1 181 ? 26.953 15.039 -64.010 1.00 84.56 181 SER A C 1
ATOM 1311 O O . SER A 1 181 ? 26.949 15.704 -65.050 1.00 84.56 181 SER A O 1
ATOM 1313 N N . ILE A 1 182 ? 27.664 13.912 -63.884 1.00 89.50 182 ILE A N 1
ATOM 1314 C CA . ILE A 1 182 ? 28.539 13.367 -64.935 1.00 89.50 182 ILE A CA 1
ATOM 1315 C C . ILE A 1 182 ? 27.721 12.956 -66.165 1.00 89.50 182 ILE A C 1
ATOM 1317 O O . ILE A 1 182 ? 28.073 13.314 -67.291 1.00 89.50 182 ILE A O 1
ATOM 1321 N N . VAL A 1 183 ? 26.592 12.267 -65.969 1.00 90.31 183 VAL A N 1
ATOM 1322 C CA . VAL A 1 183 ? 25.706 11.850 -67.069 1.00 90.31 183 VAL A CA 1
ATOM 1323 C C . VAL A 1 183 ? 25.135 13.070 -67.799 1.00 90.31 183 VAL A C 1
ATOM 1325 O O . VAL A 1 183 ? 25.179 13.127 -69.030 1.00 90.31 183 VAL A O 1
ATOM 1328 N N . ARG A 1 184 ? 24.669 14.098 -67.073 1.00 86.94 184 ARG A N 1
ATOM 1329 C CA . ARG A 1 184 ? 24.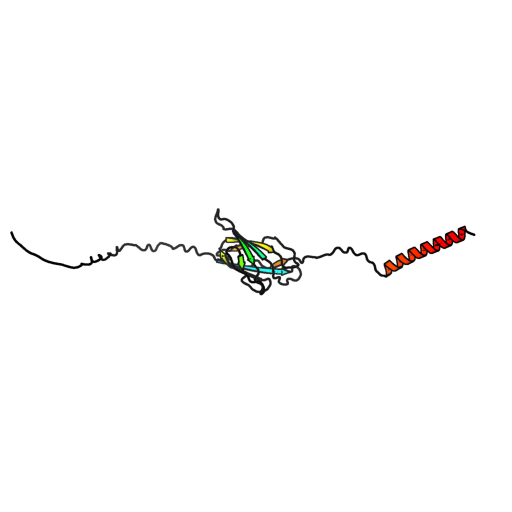208 15.359 -67.685 1.00 86.94 184 ARG A CA 1
ATOM 1330 C C . ARG A 1 184 ? 25.306 16.064 -68.474 1.00 86.94 184 ARG A C 1
ATOM 1332 O O . ARG A 1 184 ? 25.033 16.555 -69.572 1.00 86.94 184 ARG A O 1
ATOM 1339 N N . PHE A 1 185 ? 26.526 16.111 -67.943 1.00 88.25 185 PHE A N 1
ATOM 1340 C CA . PHE A 1 185 ? 27.668 16.709 -68.628 1.00 88.25 185 PHE A CA 1
ATOM 1341 C C . PHE A 1 185 ? 28.006 15.955 -69.921 1.00 88.25 185 PHE A C 1
ATOM 1343 O O . PHE A 1 185 ? 28.095 16.568 -70.987 1.00 88.25 185 PHE A O 1
ATOM 1350 N N . ALA A 1 186 ? 28.080 14.623 -69.861 1.00 85.19 186 ALA A N 1
ATOM 1351 C CA . ALA A 1 186 ? 28.343 13.776 -71.022 1.00 85.19 186 ALA A CA 1
ATOM 1352 C C . ALA A 1 186 ? 27.250 13.904 -72.099 1.00 85.19 186 ALA A C 1
ATOM 1354 O O . ALA A 1 186 ? 27.560 14.039 -73.284 1.00 85.19 186 ALA A O 1
ATOM 1355 N N . MET A 1 187 ? 25.969 13.935 -71.708 1.00 85.31 187 MET A N 1
ATOM 1356 C CA . MET A 1 187 ? 24.855 14.156 -72.641 1.00 85.31 187 MET A CA 1
ATOM 1357 C C . MET A 1 187 ? 24.916 15.541 -73.297 1.00 85.31 187 MET A C 1
ATOM 1359 O O . MET A 1 187 ? 24.702 15.663 -74.504 1.00 85.31 187 MET A O 1
ATOM 1363 N N . ARG A 1 188 ? 25.238 16.592 -72.529 1.00 83.81 188 ARG A N 1
ATOM 1364 C CA . ARG A 1 188 ? 25.377 17.957 -73.060 1.00 83.81 188 ARG A CA 1
ATOM 1365 C C . ARG A 1 188 ? 26.557 18.072 -74.020 1.00 83.81 188 ARG A C 1
ATOM 1367 O O . ARG A 1 188 ? 26.448 18.778 -75.017 1.00 83.81 188 ARG A O 1
ATOM 1374 N N . HIS A 1 189 ? 27.651 17.365 -73.748 1.00 77.62 189 HIS A N 1
ATOM 1375 C CA . HIS A 1 189 ? 28.807 17.328 -74.637 1.00 77.62 189 HIS A CA 1
ATOM 1376 C C . HIS A 1 189 ? 28.504 16.568 -75.938 1.00 77.62 189 HIS A C 1
ATOM 1378 O O . HIS A 1 189 ? 28.923 17.007 -77.007 1.00 77.62 189 HIS A O 1
ATOM 1384 N N . ARG A 1 190 ? 27.757 15.458 -75.879 1.00 78.38 190 ARG A N 1
ATOM 1385 C CA . ARG A 1 190 ? 27.368 14.694 -77.079 1.00 78.38 190 ARG A CA 1
ATOM 1386 C C . ARG A 1 190 ? 26.392 15.443 -77.984 1.00 78.38 190 ARG A C 1
ATOM 1388 O O . ARG A 1 190 ? 26.448 15.248 -79.182 1.00 78.38 190 ARG A O 1
ATOM 1395 N N . ARG A 1 191 ? 25.539 16.311 -77.429 1.00 75.44 191 ARG A N 1
ATOM 1396 C CA . ARG A 1 191 ? 24.628 17.175 -78.208 1.00 75.44 191 ARG A CA 1
ATOM 1397 C C . ARG A 1 191 ? 25.308 18.392 -78.852 1.00 75.44 191 ARG A C 1
ATOM 1399 O O . ARG A 1 191 ? 24.661 19.087 -79.623 1.00 75.44 191 ARG A O 1
ATOM 1406 N N . ARG A 1 192 ? 26.547 18.712 -78.463 1.00 71.50 192 ARG A N 1
ATOM 1407 C CA . ARG A 1 192 ? 27.314 19.868 -78.969 1.00 71.50 192 ARG A CA 1
ATOM 1408 C C . ARG A 1 192 ? 28.344 19.501 -80.044 1.00 71.50 192 ARG A C 1
ATOM 1410 O O . ARG A 1 192 ? 28.993 20.406 -80.557 1.00 71.50 192 ARG A O 1
ATOM 1417 N N . ARG A 1 193 ? 28.527 18.212 -80.325 1.00 61.00 193 ARG A N 1
ATOM 1418 C CA . ARG A 1 193 ? 29.253 17.710 -81.497 1.00 61.00 193 ARG A CA 1
ATOM 1419 C C . ARG A 1 193 ? 28.238 17.342 -82.563 1.00 61.00 193 ARG A C 1
ATOM 1421 O O . ARG A 1 193 ? 28.589 17.512 -83.743 1.00 61.00 193 ARG A O 1
#

Foldseek 3Di:
DDDDDDDDDDDDDDDDDPPPPPPDPPPPPPPPVPPPPWQKAKEKEFEAAPPPRHGAPDWKKWKWFDAPDPPDDIAIAIEHEPQVPDDDDDDPRYDYFPDNHGRMGMDTGDTFGKMKMATPGDGPQWDGDGDIQIDTRDPVHRYYYSYYDHTYGDPPPDPPPDDPPDVVVVVVVVVVVVVVVVVVVVVVVVVVD

Organism: NCBI:txid987063

Solvent-accessible surface area (backbone atoms only — not comparable to full-atom values): 11686 Å² total; per-residue (Å²): 132,90,77,90,79,90,78,93,83,80,90,78,85,80,77,78,77,82,82,74,80,77,86,74,81,74,79,66,86,77,66,74,76,79,71,79,72,79,44,56,20,34,43,32,38,32,34,23,33,62,86,80,63,47,64,41,49,70,39,30,31,35,41,33,40,42,57,84,52,93,88,56,76,67,47,68,29,40,38,42,52,28,52,82,75,45,88,65,73,71,53,100,49,31,44,49,40,73,36,62,50,63,17,41,40,30,47,71,77,38,65,52,33,39,37,37,38,28,52,71,36,45,28,90,67,40,44,71,55,71,67,74,48,74,52,65,29,39,90,91,38,32,71,45,73,81,45,78,47,67,33,51,70,53,80,81,75,70,78,86,86,66,78,85,77,45,74,68,59,55,51,55,55,55,52,51,57,52,51,55,50,52,52,53,50,53,53,55,54,63,75,73,109

Mean predicted aligned error: 16.21 Å